Protein AF-A0A6N8FD36-F1 (afdb_monomer)

Structure (mmCIF, N/CA/C/O backbone):
data_AF-A0A6N8FD36-F1
#
_entry.id   AF-A0A6N8FD36-F1
#
loop_
_atom_site.group_PDB
_atom_site.id
_atom_site.type_symbol
_atom_site.label_atom_id
_atom_site.label_alt_id
_atom_site.label_comp_id
_atom_site.label_asym_id
_atom_site.label_entity_id
_atom_site.label_seq_id
_atom_site.pdbx_PDB_ins_code
_atom_site.Cartn_x
_atom_site.Cartn_y
_atom_site.Cartn_z
_atom_site.occupancy
_atom_site.B_iso_or_equiv
_atom_site.auth_seq_id
_atom_site.auth_comp_id
_atom_site.auth_asym_id
_atom_site.auth_atom_id
_atom_site.pdbx_PDB_model_num
ATOM 1 N N . MET A 1 1 ? -14.235 17.629 -15.528 1.00 48.44 1 MET A N 1
ATOM 2 C CA . MET A 1 1 ? -15.076 18.718 -14.969 1.00 48.44 1 MET A CA 1
ATOM 3 C C . MET A 1 1 ? -16.586 18.548 -15.186 1.00 48.44 1 MET A C 1
ATOM 5 O O . MET A 1 1 ? -17.338 19.112 -14.407 1.00 48.44 1 MET A O 1
ATOM 9 N N . GLN A 1 2 ? -17.074 17.807 -16.196 1.00 47.16 2 GLN A N 1
ATOM 10 C CA . GLN A 1 2 ? -18.530 17.617 -16.379 1.00 47.16 2 GLN A CA 1
ATOM 11 C C . GLN A 1 2 ? -19.151 16.528 -15.481 1.00 47.16 2 GLN A C 1
ATOM 13 O O . GLN A 1 2 ? -20.320 16.642 -15.130 1.00 47.16 2 GLN A O 1
ATOM 18 N N . HIS A 1 3 ? -18.390 15.499 -15.093 1.00 48.62 3 HIS A N 1
ATOM 19 C CA . HIS A 1 3 ? -18.874 14.442 -14.190 1.00 48.62 3 HIS A CA 1
ATOM 20 C C . HIS A 1 3 ? -19.155 14.960 -12.773 1.00 48.62 3 HIS A C 1
ATOM 22 O O . HIS A 1 3 ? -20.205 14.661 -12.222 1.00 48.62 3 HIS A O 1
ATOM 28 N N . ASP A 1 4 ? -18.282 15.823 -12.255 1.00 62.06 4 ASP A N 1
ATOM 29 C CA . ASP A 1 4 ? -18.389 16.408 -10.911 1.00 62.06 4 ASP A CA 1
ATOM 30 C C . ASP A 1 4 ? -19.600 17.354 -10.763 1.00 62.06 4 ASP A C 1
ATOM 32 O O . ASP A 1 4 ? -20.322 17.349 -9.772 1.00 62.06 4 ASP A O 1
ATOM 36 N N . LYS A 1 5 ? -19.933 18.106 -11.821 1.00 65.06 5 LYS A N 1
ATOM 37 C CA . LYS A 1 5 ? -21.146 18.943 -11.828 1.00 65.06 5 LYS A CA 1
ATOM 38 C C . LYS A 1 5 ? -22.436 18.117 -11.843 1.00 65.06 5 LYS A C 1
ATOM 40 O O . LYS A 1 5 ? -23.446 18.553 -11.299 1.00 65.06 5 LYS A O 1
ATOM 45 N N . LYS A 1 6 ? -22.419 16.938 -12.479 1.00 66.81 6 LYS A N 1
ATOM 46 C CA . LYS A 1 6 ? -23.581 16.036 -12.530 1.00 66.81 6 LYS A CA 1
ATOM 47 C C . LYS A 1 6 ? -23.803 15.335 -11.189 1.00 66.81 6 LYS A C 1
ATOM 49 O O . LYS A 1 6 ? -24.951 15.239 -10.769 1.00 66.81 6 LYS A O 1
ATOM 54 N N . SER A 1 7 ? -22.741 14.906 -10.505 1.00 68.25 7 SER A N 1
ATOM 55 C CA . SER A 1 7 ? -22.840 14.335 -9.153 1.00 68.25 7 SER A CA 1
ATOM 56 C C . SER A 1 7 ? -23.323 15.367 -8.134 1.00 68.25 7 SER A C 1
ATOM 58 O O . SER A 1 7 ? -24.248 15.077 -7.384 1.00 68.25 7 SER A O 1
ATOM 60 N N . GLN A 1 8 ? -22.808 16.600 -8.176 1.00 74.62 8 GLN A N 1
ATOM 61 C CA . GLN A 1 8 ? -23.266 17.680 -7.289 1.00 74.62 8 GLN A CA 1
ATOM 62 C C . GLN A 1 8 ? -24.746 18.041 -7.507 1.00 74.62 8 GLN A C 1
ATOM 64 O O . GLN A 1 8 ? -25.473 18.315 -6.553 1.00 74.62 8 GLN A O 1
ATOM 69 N N . ALA A 1 9 ? -25.231 17.999 -8.753 1.00 76.88 9 ALA A N 1
ATOM 70 C CA . ALA A 1 9 ? -26.648 18.214 -9.050 1.00 76.88 9 ALA A CA 1
ATOM 71 C C . ALA A 1 9 ? -27.542 17.075 -8.518 1.00 76.88 9 ALA A C 1
ATOM 73 O O . ALA A 1 9 ? -28.631 17.340 -8.012 1.00 76.88 9 ALA A O 1
ATOM 74 N N . LEU A 1 10 ? -27.083 15.821 -8.600 1.00 76.81 10 LEU A N 1
ATOM 75 C CA . LEU A 1 10 ? -27.789 14.657 -8.046 1.00 76.81 10 LEU A CA 1
ATOM 76 C C . LEU A 1 10 ? -27.826 14.691 -6.514 1.00 76.81 10 LEU A C 1
ATOM 78 O O . LEU A 1 10 ? -28.857 14.390 -5.918 1.00 76.81 10 LEU A O 1
ATOM 82 N N . GLU A 1 11 ? -26.741 15.128 -5.876 1.00 78.81 11 GLU A N 1
ATOM 83 C CA . GLU A 1 11 ? -26.680 15.325 -4.429 1.00 78.81 11 GLU A CA 1
ATOM 84 C C . GLU A 1 11 ? -27.644 16.419 -3.957 1.00 78.81 11 GLU A C 1
ATOM 86 O O . GLU A 1 11 ? -28.398 16.209 -3.008 1.00 78.81 11 GLU A O 1
ATOM 91 N N . ALA A 1 12 ? -27.700 17.554 -4.657 1.00 80.50 12 ALA A N 1
ATOM 92 C CA . ALA A 1 12 ? -28.644 18.623 -4.342 1.00 80.50 12 ALA A CA 1
ATOM 93 C C . ALA A 1 12 ? -30.110 18.160 -4.458 1.00 80.50 12 ALA A C 1
ATOM 95 O O . ALA A 1 12 ? -30.941 18.516 -3.618 1.00 80.50 12 ALA A O 1
ATOM 96 N N . LEU A 1 13 ? -30.424 17.333 -5.463 1.00 78.62 13 LEU A N 1
ATOM 97 C CA . LEU A 1 13 ? -31.748 16.723 -5.625 1.00 78.62 13 LEU A CA 1
ATOM 98 C C . LEU A 1 13 ? -32.058 15.714 -4.511 1.00 78.62 13 LEU A C 1
ATOM 100 O O . LEU A 1 13 ? -33.165 15.728 -3.972 1.00 78.62 13 LEU A O 1
ATOM 104 N N . PHE A 1 14 ? -31.086 14.889 -4.114 1.00 81.06 1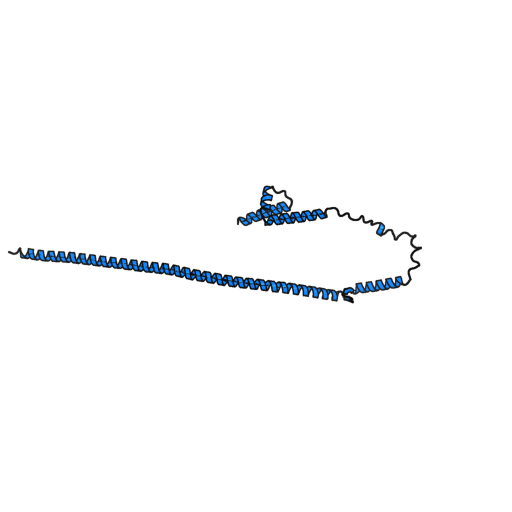4 PHE A N 1
ATOM 105 C CA . PHE A 1 14 ? -31.228 13.954 -2.995 1.00 81.06 14 PHE A CA 1
ATOM 106 C C . PHE A 1 14 ? -31.503 14.679 -1.673 1.00 81.06 14 PHE A C 1
ATOM 108 O O . PHE A 1 14 ? -32.429 14.311 -0.957 1.00 81.06 14 PHE A O 1
ATOM 115 N N . VAL A 1 15 ? -30.755 15.745 -1.378 1.00 81.94 15 VAL A N 1
ATOM 116 C CA . VAL A 1 15 ? -30.944 16.562 -0.169 1.00 81.94 15 VAL A CA 1
ATOM 117 C C . VAL A 1 15 ? -32.292 17.287 -0.190 1.00 81.94 15 VAL A C 1
ATOM 119 O O . VAL A 1 15 ? -32.945 17.435 0.844 1.00 81.94 15 VAL A O 1
ATOM 122 N N . ALA A 1 16 ? -32.750 17.746 -1.357 1.00 80.19 16 ALA A N 1
ATOM 123 C CA . ALA A 1 16 ? -34.080 18.335 -1.486 1.00 80.19 16 ALA A CA 1
ATOM 124 C C . ALA A 1 16 ? -35.188 17.305 -1.198 1.00 80.19 16 ALA A C 1
ATOM 126 O O . ALA A 1 16 ? -36.133 17.624 -0.473 1.00 80.19 16 ALA A O 1
ATOM 127 N N . TRP A 1 17 ? -35.041 16.075 -1.702 1.00 82.94 17 TRP A N 1
ATOM 128 C CA . TRP A 1 17 ? -35.968 14.970 -1.448 1.00 82.94 17 TRP A CA 1
ATOM 129 C C . TRP A 1 17 ? -35.966 14.527 0.021 1.00 82.94 17 TRP A C 1
ATOM 131 O O . TRP A 1 17 ? -37.032 14.429 0.625 1.00 82.94 17 TRP A O 1
ATOM 141 N N . SER A 1 18 ? -34.790 14.331 0.629 1.00 80.62 18 SER A N 1
ATOM 142 C CA . SER A 1 18 ? -34.675 13.879 2.024 1.00 80.62 18 SER A CA 1
ATOM 143 C C . SER A 1 18 ? -35.262 14.882 3.021 1.00 80.62 18 SER A C 1
ATOM 145 O O . SER A 1 18 ? -35.740 14.494 4.080 1.00 80.62 18 SER A O 1
ATOM 147 N N . ASN A 1 19 ? -35.260 16.172 2.673 1.00 80.94 19 ASN A N 1
ATOM 148 C CA . ASN A 1 19 ? -35.865 17.243 3.467 1.00 80.94 19 ASN A CA 1
ATOM 149 C C . ASN A 1 19 ? -37.377 17.423 3.215 1.00 80.94 19 ASN A C 1
ATOM 151 O O . ASN A 1 19 ? -37.966 18.387 3.700 1.00 80.94 19 ASN A O 1
ATOM 155 N N . GLY A 1 20 ? -38.013 16.530 2.449 1.00 69.44 20 GLY A N 1
ATOM 156 C CA . GLY A 1 20 ? -39.464 16.516 2.257 1.00 69.44 20 GLY A CA 1
ATOM 157 C C . GLY A 1 20 ? -40.000 17.483 1.196 1.00 69.44 20 GLY A C 1
ATOM 158 O O . GLY A 1 20 ? -41.200 17.753 1.183 1.00 69.44 20 GLY A O 1
ATOM 159 N N . LYS A 1 21 ? -39.161 18.010 0.288 1.00 73.19 21 LYS A N 1
ATOM 160 C CA . LYS A 1 21 ? -39.659 18.761 -0.881 1.00 73.19 21 LYS A CA 1
ATOM 161 C C . LYS A 1 21 ? -40.166 17.784 -1.946 1.00 73.19 21 LYS A C 1
ATOM 163 O O . LYS A 1 21 ? -39.493 16.807 -2.269 1.00 73.19 21 LYS A O 1
ATOM 168 N N . THR A 1 22 ? -41.336 18.055 -2.526 1.00 60.41 22 THR A N 1
ATOM 169 C CA . THR A 1 22 ? -41.904 17.227 -3.600 1.00 60.41 22 THR A CA 1
ATOM 170 C C . THR A 1 22 ? -41.111 17.431 -4.890 1.00 60.41 22 THR A C 1
ATOM 172 O O . THR A 1 22 ? -41.261 18.458 -5.554 1.00 60.41 22 THR A O 1
ATOM 175 N N . LEU A 1 23 ? -40.244 16.475 -5.225 1.00 66.38 23 LEU A N 1
ATOM 176 C CA . LEU A 1 23 ? -39.527 16.445 -6.502 1.00 66.38 23 LEU A CA 1
ATOM 177 C C . LEU A 1 23 ? -40.478 16.136 -7.666 1.00 66.38 23 LEU A C 1
ATOM 179 O O . LEU A 1 23 ? -41.457 15.404 -7.506 1.00 66.38 23 LEU A O 1
ATOM 183 N N . SER A 1 24 ? -40.159 16.662 -8.851 1.00 69.94 24 SER A N 1
ATOM 184 C CA . SER A 1 24 ? -40.865 16.312 -10.085 1.00 69.94 24 SER A CA 1
ATOM 185 C C . SER A 1 24 ? -40.633 14.829 -10.434 1.00 69.94 24 SER A C 1
ATOM 187 O O . SER A 1 24 ? -39.516 14.336 -10.240 1.00 69.94 24 SER A O 1
ATOM 189 N N . PRO A 1 25 ? -41.621 14.099 -10.996 1.00 66.06 25 PRO A N 1
ATOM 190 C CA . PRO A 1 25 ? -41.481 12.675 -11.337 1.00 66.06 25 PRO A CA 1
ATOM 191 C C . PRO A 1 25 ? -40.240 12.346 -12.188 1.00 66.06 25 PRO A C 1
ATOM 193 O O . PRO A 1 25 ? -39.616 11.303 -12.012 1.00 66.06 25 PRO A O 1
ATOM 196 N N . LEU A 1 26 ? -39.835 13.275 -13.059 1.00 64.06 26 LEU A N 1
ATOM 197 C CA . LEU A 1 26 ? -38.684 13.136 -13.960 1.00 64.06 26 LEU A CA 1
ATOM 198 C C . LEU A 1 26 ? -37.336 13.281 -13.219 1.00 64.06 26 LEU A C 1
ATOM 200 O O . LEU A 1 26 ? -36.326 12.694 -13.600 1.00 64.06 26 LEU A O 1
ATOM 204 N N . GLU A 1 27 ? -37.303 14.051 -12.132 1.00 67.94 27 GLU A N 1
ATOM 205 C CA . GLU A 1 27 ? -36.107 14.246 -11.301 1.00 67.94 27 GLU A CA 1
ATOM 206 C C . GLU A 1 27 ? -35.875 13.049 -10.378 1.00 67.94 27 GLU A C 1
ATOM 208 O O . GLU A 1 27 ? -34.732 12.649 -10.150 1.00 67.94 27 GLU A O 1
ATOM 213 N N . PHE A 1 28 ? -36.962 12.428 -9.919 1.00 65.62 28 PHE A N 1
ATOM 214 C CA . PHE A 1 28 ? -36.916 11.196 -9.140 1.00 65.62 28 PHE A CA 1
ATOM 215 C C . PHE A 1 28 ? -36.421 10.007 -9.976 1.00 65.62 28 PHE A C 1
ATOM 217 O O . PHE A 1 28 ? -35.595 9.226 -9.508 1.00 65.62 28 PHE A O 1
ATOM 224 N N . GLU A 1 29 ? -36.844 9.901 -11.239 1.00 70.62 29 GLU A N 1
ATOM 225 C CA . GLU A 1 29 ? -36.356 8.864 -12.158 1.00 70.62 29 GLU A CA 1
ATOM 226 C C . GLU A 1 29 ? -34.850 9.005 -12.436 1.00 70.62 29 GLU A C 1
ATOM 228 O O . GLU A 1 29 ? -34.115 8.014 -12.436 1.00 70.62 29 GLU A O 1
ATOM 233 N N . ARG A 1 30 ? -34.352 10.243 -12.577 1.00 70.06 30 ARG A N 1
ATOM 234 C CA . ARG A 1 30 ? -32.910 10.522 -12.713 1.00 70.06 30 ARG A CA 1
ATOM 235 C C . ARG A 1 30 ? -32.115 10.139 -11.469 1.00 70.06 30 ARG A C 1
ATOM 237 O O . ARG A 1 30 ? -31.014 9.613 -11.602 1.00 70.06 30 ARG A O 1
ATOM 244 N N . LEU A 1 31 ? -32.668 10.376 -10.281 1.00 74.00 31 LEU A N 1
ATOM 245 C CA . LEU A 1 31 ? -32.039 10.002 -9.018 1.00 74.00 31 LEU A CA 1
ATOM 246 C C . LEU A 1 31 ? -32.007 8.472 -8.840 1.00 74.00 31 LEU A C 1
ATOM 248 O O . LEU A 1 31 ? -30.959 7.908 -8.526 1.00 74.00 31 LEU A O 1
ATOM 252 N N . ASN A 1 32 ? -33.115 7.791 -9.150 1.00 71.62 32 ASN A N 1
ATOM 253 C CA . ASN A 1 32 ? -33.254 6.332 -9.064 1.00 71.62 32 ASN A CA 1
ATOM 254 C C . ASN A 1 32 ? -32.455 5.566 -10.142 1.00 71.62 32 ASN A C 1
ATOM 256 O O . ASN A 1 32 ? -32.157 4.385 -9.979 1.00 71.62 32 ASN A O 1
ATOM 260 N N . SER A 1 33 ? -32.079 6.232 -11.239 1.00 72.75 33 SER A N 1
ATOM 261 C CA . SER A 1 33 ? -31.222 5.655 -12.289 1.00 72.75 33 SER A CA 1
ATOM 262 C C . SER A 1 33 ? -29.761 5.486 -11.851 1.00 72.75 33 SER A C 1
ATOM 264 O O . SER A 1 33 ? -29.006 4.757 -12.491 1.00 72.75 33 SER A O 1
ATOM 266 N N . SER A 1 34 ? -29.339 6.158 -10.775 1.00 74.38 34 SER A N 1
ATOM 267 C CA . SER A 1 34 ? -27.981 6.051 -10.238 1.00 74.38 34 SER A CA 1
ATOM 268 C C . SER A 1 34 ? -27.910 5.015 -9.111 1.00 74.38 34 SER A C 1
ATOM 270 O O . SER A 1 34 ? -28.688 5.070 -8.158 1.00 74.38 34 SER A O 1
ATOM 272 N N . ALA A 1 35 ? -26.974 4.064 -9.216 1.00 75.94 35 ALA A N 1
ATOM 273 C CA . ALA A 1 35 ? -26.861 2.941 -8.278 1.00 75.94 35 ALA A CA 1
ATOM 274 C C . ALA A 1 35 ? -26.646 3.403 -6.823 1.00 75.94 35 ALA A C 1
ATOM 276 O O . ALA A 1 35 ? -27.298 2.897 -5.915 1.00 75.94 35 ALA A O 1
ATOM 277 N N . GLU A 1 36 ? -25.802 4.418 -6.616 1.00 77.38 36 GLU A N 1
ATOM 278 C CA . GLU A 1 36 ? -25.446 4.917 -5.281 1.00 77.38 36 GLU A CA 1
ATOM 279 C C . GLU A 1 36 ? -26.601 5.625 -4.554 1.00 77.38 36 GLU A C 1
ATOM 281 O O . GLU A 1 36 ? -26.719 5.529 -3.335 1.00 77.38 36 GLU A O 1
ATOM 286 N N . TYR A 1 37 ? -27.459 6.362 -5.267 1.00 77.25 37 TYR A N 1
ATOM 287 C CA . TYR A 1 37 ? -28.558 7.097 -4.629 1.00 77.25 37 TYR A CA 1
ATOM 288 C C . TYR A 1 37 ? -29.809 6.240 -4.450 1.00 77.25 37 TYR A C 1
ATOM 290 O O . TYR A 1 37 ? -30.581 6.488 -3.524 1.00 77.25 37 TYR A O 1
ATOM 298 N N . LYS A 1 38 ? -29.978 5.195 -5.266 1.00 79.44 38 LYS A N 1
ATOM 299 C CA . LYS A 1 38 ? -31.017 4.182 -5.066 1.00 79.44 38 LYS A CA 1
ATOM 300 C C . LYS A 1 38 ? -30.865 3.480 -3.713 1.00 79.44 38 LYS A C 1
ATOM 302 O O . LYS A 1 38 ? -31.836 3.393 -2.968 1.00 79.44 38 LYS A O 1
ATOM 307 N N . GLU A 1 39 ? -29.647 3.060 -3.371 1.00 81.81 39 GLU A N 1
ATOM 308 C CA . GLU A 1 39 ? -29.348 2.423 -2.080 1.00 81.81 39 GLU A CA 1
ATOM 309 C C . GLU A 1 39 ? -29.644 3.364 -0.900 1.00 81.81 39 GLU A C 1
ATOM 311 O O . GLU A 1 39 ? -30.281 2.980 0.080 1.00 81.81 39 GLU A O 1
ATOM 316 N N . LYS A 1 40 ? -29.268 4.644 -1.023 1.00 81.75 40 LYS A N 1
ATOM 317 C CA . LYS A 1 40 ? -29.536 5.659 0.010 1.00 81.75 40 LYS A CA 1
ATOM 318 C C . LYS A 1 40 ? -31.034 5.899 0.225 1.00 81.75 40 LYS A C 1
ATOM 320 O O . LYS A 1 40 ? -31.471 6.051 1.365 1.00 81.75 40 LYS A O 1
ATOM 325 N N . ILE A 1 41 ? -31.823 5.931 -0.850 1.00 83.56 41 ILE A N 1
ATOM 326 C CA . ILE A 1 41 ? -33.287 6.067 -0.781 1.00 83.56 41 ILE A CA 1
ATOM 327 C C . ILE A 1 41 ? -33.910 4.843 -0.102 1.00 83.56 41 ILE A C 1
ATOM 329 O O . ILE A 1 41 ? -34.779 4.995 0.757 1.00 83.56 41 ILE A O 1
ATOM 333 N N . GLU A 1 42 ? -33.460 3.638 -0.454 1.00 84.00 42 GLU A N 1
ATOM 334 C CA . GLU A 1 42 ? -33.940 2.388 0.140 1.00 84.00 42 GLU A CA 1
ATOM 335 C C . GLU A 1 42 ? -33.675 2.339 1.650 1.00 84.00 42 GLU A C 1
ATOM 337 O O . GLU A 1 42 ? -34.584 2.036 2.424 1.00 84.00 42 GLU A O 1
ATOM 342 N N . LEU A 1 43 ? -32.480 2.749 2.083 1.00 84.69 43 LEU A N 1
ATOM 343 C CA . LEU A 1 43 ? -32.115 2.826 3.497 1.00 84.69 43 LEU A CA 1
ATOM 344 C C . LEU A 1 43 ? -33.003 3.811 4.272 1.00 84.69 43 LEU A C 1
ATOM 346 O O . LEU A 1 43 ? -33.501 3.482 5.350 1.00 84.69 43 LEU A O 1
ATOM 350 N N . ILE A 1 44 ? -33.242 5.008 3.727 1.00 83.88 44 ILE A N 1
ATOM 351 C CA . ILE A 1 44 ? -34.107 6.018 4.363 1.00 83.88 44 ILE A CA 1
ATOM 352 C C . ILE A 1 44 ? -35.560 5.523 4.445 1.00 83.88 44 ILE A C 1
ATOM 354 O O . ILE A 1 44 ? -36.231 5.708 5.465 1.00 83.88 44 ILE A O 1
ATOM 358 N N . ASN A 1 45 ? -36.049 4.844 3.407 1.00 83.94 45 ASN A N 1
ATOM 359 C CA . ASN A 1 45 ? -37.381 4.242 3.417 1.00 83.94 45 ASN A CA 1
ATOM 360 C C . ASN A 1 45 ? -37.491 3.119 4.460 1.00 83.94 45 ASN A C 1
ATOM 362 O O . ASN A 1 45 ? -38.466 3.085 5.209 1.00 83.94 45 ASN A O 1
ATOM 366 N N . ALA A 1 46 ? -36.484 2.251 4.579 1.00 83.88 46 ALA A N 1
ATOM 367 C CA . ALA A 1 46 ? -36.448 1.204 5.600 1.00 83.88 46 ALA A CA 1
ATOM 368 C C . ALA A 1 46 ? -36.428 1.787 7.026 1.00 83.88 46 ALA A C 1
ATOM 370 O O . ALA A 1 46 ? -37.158 1.324 7.905 1.00 83.88 46 ALA A O 1
ATOM 371 N N . LEU A 1 47 ? -35.648 2.849 7.251 1.00 84.31 47 LEU A N 1
ATOM 372 C CA . LEU A 1 47 ? -35.571 3.522 8.547 1.00 84.31 47 LEU A CA 1
ATOM 373 C C . LEU A 1 47 ? -36.884 4.229 8.913 1.00 84.31 47 LEU A C 1
ATOM 375 O O . LEU A 1 47 ? -37.337 4.140 10.052 1.00 84.31 47 LEU A O 1
ATOM 379 N N . SER A 1 48 ? -37.526 4.901 7.955 1.00 80.56 48 SER A N 1
ATOM 380 C CA . SER A 1 48 ? -38.818 5.558 8.192 1.00 80.56 48 SER A CA 1
ATOM 381 C C . SER A 1 48 ? -39.960 4.559 8.414 1.00 80.56 48 SER A C 1
ATOM 383 O O . SER A 1 48 ? -40.843 4.822 9.231 1.00 80.56 48 SER A O 1
ATOM 385 N N . ALA A 1 49 ? -39.928 3.393 7.759 1.00 79.00 49 ALA A N 1
ATOM 386 C CA . ALA A 1 49 ? -40.858 2.298 8.032 1.00 79.00 49 ALA A CA 1
ATOM 387 C C . ALA A 1 49 ? -40.684 1.740 9.457 1.00 79.00 49 ALA A C 1
ATOM 389 O O . ALA A 1 49 ? -41.674 1.536 10.153 1.00 79.00 49 ALA A O 1
ATOM 390 N N . SER A 1 50 ? -39.436 1.578 9.913 1.00 77.62 50 SER A N 1
ATOM 391 C CA . SER A 1 50 ? -39.103 1.200 11.294 1.00 77.62 50 SER A CA 1
ATOM 392 C C . SER A 1 50 ? -39.596 2.237 12.312 1.00 77.62 50 SER A C 1
ATOM 394 O O . SER A 1 50 ? -40.264 1.879 13.276 1.00 77.62 50 SER A O 1
ATOM 396 N N . GLY A 1 51 ? -39.362 3.531 12.065 1.00 73.00 51 GLY A N 1
ATOM 397 C CA . GLY A 1 51 ? -39.805 4.614 12.950 1.00 73.00 51 GLY A CA 1
ATOM 398 C C . GLY A 1 51 ? -41.323 4.674 13.147 1.00 73.00 51 GLY A C 1
ATOM 399 O O . GLY A 1 51 ? -41.784 4.919 14.257 1.00 73.00 51 GLY A O 1
ATOM 400 N N . ARG A 1 52 ? -42.109 4.383 12.100 1.00 68.00 52 ARG A N 1
ATOM 401 C CA . ARG A 1 52 ? -43.580 4.325 12.194 1.00 68.00 52 ARG A CA 1
ATOM 402 C C . ARG A 1 52 ? -44.087 3.155 13.037 1.00 68.00 52 ARG A C 1
ATOM 404 O O . ARG A 1 52 ? -45.141 3.287 13.643 1.00 68.00 52 ARG A O 1
ATOM 411 N N . ALA A 1 53 ? -43.344 2.050 13.117 1.00 65.38 53 ALA A N 1
ATOM 412 C CA . ALA A 1 53 ? -43.710 0.913 13.966 1.00 65.38 53 ALA A CA 1
ATOM 413 C C . ALA A 1 53 ? -43.583 1.222 15.472 1.00 65.38 53 ALA A C 1
ATOM 415 O O . ALA A 1 53 ? -44.190 0.538 16.287 1.00 65.38 53 ALA A O 1
ATOM 416 N N . PHE A 1 54 ? -42.823 2.257 15.851 1.00 61.66 54 PHE A N 1
ATOM 417 C CA . PHE A 1 54 ? -42.712 2.720 17.241 1.00 61.66 54 PHE A CA 1
ATOM 418 C C . PHE A 1 54 ? -43.744 3.791 17.622 1.00 61.66 54 PHE A C 1
ATOM 420 O O . PHE A 1 54 ? -43.908 4.069 18.808 1.00 61.66 54 PHE A O 1
ATOM 427 N N . ASP A 1 55 ? -44.418 4.392 16.637 1.00 59.72 55 ASP A N 1
ATOM 428 C CA . ASP A 1 55 ? -45.482 5.387 16.845 1.00 59.72 55 ASP A CA 1
ATOM 429 C C . ASP A 1 55 ? -46.860 4.722 17.041 1.00 59.72 55 ASP A C 1
ATOM 431 O O . ASP A 1 55 ? -47.846 5.375 17.382 1.00 59.72 55 ASP A O 1
ATOM 435 N N . GLU A 1 56 ? -46.938 3.399 16.859 1.00 61.84 56 GLU A N 1
ATOM 436 C CA . GLU A 1 56 ? -48.098 2.613 17.262 1.00 61.84 56 GLU A CA 1
ATOM 437 C C . GLU A 1 56 ? -48.129 2.568 18.796 1.00 61.84 56 GLU A C 1
ATOM 439 O O . GLU A 1 56 ? -47.251 2.006 19.451 1.00 61.84 56 GLU A O 1
ATOM 444 N N . SER A 1 57 ? -49.108 3.274 19.362 1.00 58.69 57 SER A N 1
ATOM 445 C CA . SER A 1 57 ? -49.247 3.592 20.782 1.00 58.69 57 SER A CA 1
ATOM 446 C C . SER A 1 57 ? -48.996 2.388 21.692 1.00 58.69 57 SER A C 1
ATOM 448 O O . SER A 1 57 ? -49.878 1.552 21.894 1.00 58.69 57 SER A O 1
ATOM 450 N N . ILE A 1 58 ? -47.809 2.331 22.297 1.00 61.41 58 ILE A N 1
ATOM 451 C CA . ILE A 1 58 ? -47.545 1.443 23.428 1.00 61.41 58 ILE A CA 1
ATOM 452 C C . ILE A 1 58 ? -48.454 1.917 24.563 1.00 61.41 58 ILE A C 1
ATOM 454 O O . ILE A 1 58 ? -48.271 3.012 25.100 1.00 61.41 58 ILE A O 1
ATOM 458 N N . GLU A 1 59 ? -49.466 1.116 24.894 1.00 66.31 59 GLU A N 1
ATOM 459 C CA . GLU A 1 59 ? -50.409 1.404 25.969 1.00 66.31 59 GLU A CA 1
ATOM 460 C C . GLU A 1 59 ? -49.642 1.428 27.298 1.00 66.31 59 GLU A C 1
ATOM 462 O O . GLU A 1 59 ? -49.260 0.401 27.863 1.00 66.31 59 GLU A O 1
ATOM 467 N N . VAL A 1 60 ? -49.321 2.637 27.761 1.00 71.44 60 VAL A N 1
ATOM 468 C CA . VAL A 1 60 ? -48.647 2.843 29.040 1.00 71.44 60 VAL A CA 1
ATOM 469 C C . VAL A 1 60 ? -49.603 2.443 30.167 1.00 71.44 60 VAL A C 1
ATOM 471 O O . VAL A 1 60 ? -50.730 2.943 30.205 1.00 71.44 60 VAL A O 1
ATOM 474 N N . PRO A 1 61 ? -49.181 1.580 31.110 1.00 71.62 61 PRO A N 1
ATOM 475 C CA . PRO A 1 61 ? -50.028 1.179 32.223 1.00 71.62 61 PRO A CA 1
ATOM 476 C C . PRO A 1 61 ? -50.511 2.401 33.009 1.00 71.62 61 PRO A C 1
ATOM 478 O O . PRO A 1 61 ? -49.720 3.291 33.337 1.00 71.62 61 PRO A O 1
ATOM 481 N N . SER A 1 62 ? -51.800 2.439 33.347 1.00 72.56 62 SER A N 1
ATOM 482 C CA . SER A 1 62 ? -52.377 3.493 34.180 1.00 72.56 62 SER A CA 1
ATOM 483 C C . SER A 1 62 ? -51.835 3.380 35.606 1.00 72.56 62 SER A C 1
ATOM 485 O O . SER A 1 62 ? -52.378 2.665 36.449 1.00 72.56 62 SER A O 1
ATOM 487 N N . TRP A 1 63 ? -50.720 4.049 35.877 1.00 67.25 63 TRP A N 1
ATOM 488 C CA . TRP A 1 63 ? -50.110 4.033 37.197 1.00 67.25 63 TRP A CA 1
ATOM 489 C C . TRP A 1 63 ? -50.922 4.900 38.169 1.00 67.25 63 TRP A C 1
ATOM 491 O O . TRP A 1 63 ? -50.927 6.131 38.064 1.00 67.25 63 TRP A O 1
ATOM 501 N N . ASP A 1 64 ? -51.609 4.259 39.118 1.00 74.19 64 ASP A N 1
ATOM 502 C CA . ASP A 1 64 ? -52.273 4.950 40.222 1.00 74.19 64 ASP A CA 1
ATOM 503 C C . ASP A 1 64 ? -51.233 5.398 41.260 1.00 74.19 64 ASP A C 1
ATOM 505 O O . ASP A 1 64 ? -50.590 4.597 41.938 1.00 74.19 64 ASP A O 1
ATOM 509 N N . ARG A 1 65 ? -51.043 6.714 41.370 1.00 69.44 65 ARG A N 1
ATOM 510 C CA . ARG A 1 65 ? -50.101 7.323 42.320 1.00 69.44 65 ARG A CA 1
ATOM 511 C C . ARG A 1 65 ? -50.679 7.415 43.736 1.00 69.44 65 ARG A C 1
ATOM 513 O O . ARG A 1 65 ? -49.912 7.584 44.684 1.00 69.44 65 ARG A O 1
ATOM 520 N N . ALA A 1 66 ? -52.002 7.308 43.895 1.00 66.50 66 ALA A N 1
ATOM 521 C CA . ALA A 1 66 ? -52.683 7.461 45.179 1.00 66.50 66 ALA A CA 1
ATOM 522 C C . ALA A 1 66 ? -52.569 6.209 46.066 1.00 66.50 66 ALA A C 1
ATOM 524 O O . ALA A 1 66 ? -52.563 6.322 47.296 1.00 66.50 66 ALA A O 1
ATOM 525 N N . SER A 1 67 ? -52.396 5.026 45.470 1.00 63.47 67 SER A N 1
ATOM 526 C CA . SER A 1 67 ? -52.183 3.768 46.197 1.00 63.47 67 SER A CA 1
ATOM 527 C C . SER A 1 67 ? -50.792 3.648 46.833 1.00 63.47 67 SER A C 1
ATOM 529 O O . SER A 1 67 ? -50.580 2.797 47.692 1.00 63.47 67 SER A O 1
ATOM 531 N N . THR A 1 68 ? -49.836 4.500 46.451 1.00 60.41 68 THR A N 1
ATOM 532 C CA . THR A 1 68 ? -48.443 4.411 46.924 1.00 60.41 68 THR A CA 1
ATOM 533 C C . THR A 1 68 ? -48.246 5.001 48.329 1.00 60.41 68 THR A C 1
ATOM 535 O O . THR A 1 68 ? -47.309 4.614 49.021 1.00 60.41 68 THR A O 1
ATOM 538 N N . PHE A 1 69 ? -49.125 5.908 48.786 1.00 58.88 69 PHE A N 1
ATOM 539 C CA . PHE A 1 69 ? -48.917 6.670 50.035 1.00 58.88 69 PHE A CA 1
ATOM 540 C C . PHE A 1 69 ? -50.083 6.652 51.039 1.00 58.88 69 PHE A C 1
ATOM 542 O O . PHE A 1 69 ? -49.928 7.131 52.161 1.00 58.88 69 PHE A O 1
ATOM 549 N N . SER A 1 70 ? -51.243 6.091 50.696 1.00 57.19 70 SER A N 1
ATOM 550 C CA . SER A 1 70 ? -52.449 6.143 51.544 1.00 57.19 70 SER A CA 1
ATOM 551 C C . SER A 1 70 ? -52.502 5.090 52.667 1.00 57.19 70 SER A C 1
ATOM 553 O O . SER A 1 70 ? -53.339 5.193 53.558 1.00 57.19 70 SER A O 1
ATOM 555 N N . GLY A 1 71 ? -51.580 4.121 52.698 1.00 52.00 71 GLY A N 1
ATOM 556 C CA . GLY A 1 71 ? -51.581 3.027 53.683 1.00 52.00 71 GLY A CA 1
ATOM 557 C C . GLY A 1 71 ? -50.972 3.329 55.062 1.00 52.00 71 GLY A C 1
ATOM 558 O O . GLY A 1 71 ? -50.991 2.449 55.919 1.00 52.00 71 GLY A O 1
ATOM 559 N N . HIS A 1 72 ? -50.409 4.522 55.302 1.00 50.19 72 HIS A N 1
ATOM 560 C CA . HIS A 1 72 ? -49.635 4.794 56.530 1.00 50.19 72 HIS A CA 1
ATOM 561 C C . HIS A 1 72 ? -50.301 5.749 57.541 1.00 50.19 72 HIS A C 1
ATOM 563 O O . HIS A 1 72 ? -49.817 5.867 58.663 1.00 50.19 72 HIS A O 1
ATOM 569 N N . ASN A 1 73 ? -51.424 6.394 57.196 1.00 51.84 73 ASN A N 1
ATOM 570 C CA . ASN A 1 73 ? -52.003 7.478 58.010 1.00 51.84 73 ASN A CA 1
ATOM 571 C C . ASN A 1 73 ? -53.392 7.183 58.607 1.00 51.84 73 ASN A C 1
ATOM 573 O O . ASN A 1 73 ? -54.041 8.096 59.108 1.00 51.84 73 ASN A O 1
ATOM 577 N N . SER A 1 74 ? -53.870 5.936 58.586 1.00 50.59 74 SER A N 1
ATOM 578 C CA . SER A 1 74 ? -55.088 5.566 59.318 1.00 50.59 74 SER A CA 1
ATOM 579 C C . SER A 1 74 ? -54.730 5.133 60.742 1.00 50.59 74 SER A C 1
ATOM 581 O O . SER A 1 74 ? -54.120 4.083 60.948 1.00 50.59 74 SER A O 1
ATOM 583 N N . GLU A 1 75 ? -55.133 5.942 61.718 1.00 52.56 75 GLU A N 1
ATOM 584 C CA . GLU A 1 75 ? -54.877 5.802 63.160 1.00 52.56 75 GLU A CA 1
ATOM 585 C C . GLU A 1 75 ? -55.386 4.481 63.786 1.00 52.56 75 GLU A C 1
ATOM 587 O O . GLU A 1 75 ? -55.015 4.144 64.909 1.00 52.56 75 GLU A O 1
ATOM 592 N N . ASP A 1 76 ? -56.152 3.682 63.036 1.00 50.56 76 ASP A N 1
ATOM 593 C CA . ASP A 1 76 ? -56.734 2.405 63.472 1.00 50.56 76 ASP A CA 1
ATOM 594 C C . ASP A 1 76 ? -55.823 1.171 63.296 1.00 50.56 76 ASP A C 1
ATOM 596 O O . ASP A 1 76 ? -56.079 0.114 63.871 1.00 50.56 76 ASP A O 1
ATOM 600 N N . SER A 1 77 ? -54.709 1.265 62.559 1.00 50.12 77 SER A N 1
ATOM 601 C CA . SER A 1 77 ? -53.824 0.105 62.322 1.00 50.12 77 SER A CA 1
ATOM 602 C C . SER A 1 77 ? -52.812 -0.158 63.450 1.00 50.12 77 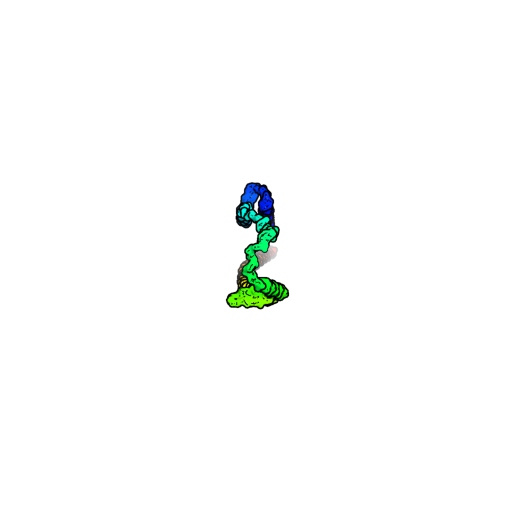SER A C 1
ATOM 604 O O . SER A 1 77 ? -52.093 -1.162 63.435 1.00 50.12 77 SER A O 1
ATOM 606 N N . ARG A 1 78 ? -52.768 0.698 64.483 1.00 50.31 78 ARG A N 1
ATOM 607 C CA . ARG A 1 78 ? -51.758 0.646 65.558 1.00 50.31 78 ARG A CA 1
ATOM 608 C C . ARG A 1 78 ? -52.036 -0.407 66.650 1.00 50.31 78 ARG A C 1
ATOM 610 O O . ARG A 1 78 ? -51.277 -0.491 67.611 1.00 50.31 78 ARG A O 1
ATOM 617 N N . LYS A 1 79 ? -53.097 -1.218 66.531 1.00 51.28 79 LYS A N 1
ATOM 618 C CA . LYS A 1 79 ? -53.567 -2.120 67.608 1.00 51.28 79 LYS A CA 1
ATOM 619 C C . LYS A 1 79 ? -53.682 -3.612 67.267 1.00 51.28 79 LYS A C 1
ATOM 621 O O . LYS A 1 79 ? -54.328 -4.332 68.021 1.00 51.28 79 LYS A O 1
ATOM 626 N N . GLY A 1 80 ? -53.057 -4.111 66.195 1.00 48.94 80 GLY A N 1
ATOM 627 C CA . GLY A 1 80 ? -53.278 -5.519 65.812 1.00 48.94 80 GLY A CA 1
ATOM 628 C C . GLY A 1 80 ? -52.107 -6.350 65.296 1.00 48.94 80 GLY A C 1
ATOM 629 O O . GLY A 1 80 ? -52.155 -7.564 65.441 1.00 48.94 80 GLY A O 1
ATOM 630 N N . VAL A 1 81 ? -51.060 -5.770 64.700 1.00 49.62 81 VAL A N 1
ATOM 631 C CA . VAL A 1 81 ? -50.215 -6.572 63.778 1.00 49.62 81 VAL A CA 1
ATOM 632 C C . VAL A 1 81 ? -48.751 -6.730 64.223 1.00 49.62 81 VAL A C 1
ATOM 634 O O . VAL A 1 81 ? -47.996 -7.487 63.621 1.00 49.62 81 VAL A O 1
ATOM 637 N N . PHE A 1 82 ? -48.327 -6.082 65.313 1.00 49.25 82 PHE A N 1
ATOM 638 C CA . PHE A 1 82 ? -46.900 -5.974 65.673 1.00 49.25 82 PHE A CA 1
ATOM 639 C C . PHE A 1 82 ? -46.514 -6.495 67.069 1.00 49.25 82 PHE A C 1
ATOM 641 O O . PHE A 1 82 ? -45.439 -6.178 67.561 1.00 49.25 82 PHE A O 1
ATOM 648 N N . SER A 1 83 ? -47.335 -7.335 67.712 1.00 55.09 83 SER A N 1
ATOM 649 C CA . SER A 1 83 ? -46.992 -7.915 69.032 1.00 55.09 83 SER A CA 1
ATOM 650 C C . SER A 1 83 ? -46.151 -9.206 68.969 1.00 55.09 83 SER A C 1
ATOM 652 O O . SER A 1 83 ? -45.844 -9.785 70.007 1.00 55.09 83 SER A O 1
ATOM 654 N N . TRP A 1 84 ? -45.794 -9.680 67.773 1.00 53.88 84 TRP A N 1
ATOM 655 C CA . TRP A 1 84 ? -45.134 -10.976 67.543 1.00 53.88 84 TRP A CA 1
ATOM 656 C C . TRP A 1 84 ? -43.710 -10.874 66.977 1.00 53.88 84 TRP A C 1
ATOM 658 O O . TRP A 1 84 ? -43.031 -11.889 66.836 1.00 53.88 84 TRP A O 1
ATOM 668 N N . TRP A 1 85 ? -43.234 -9.668 66.650 1.00 54.00 85 TRP A N 1
ATOM 669 C CA . TRP A 1 85 ? -41.907 -9.490 66.060 1.00 54.00 85 TRP A CA 1
ATOM 670 C C . TRP A 1 85 ? -40.857 -9.385 67.177 1.00 54.00 85 TRP A C 1
ATOM 672 O O . TRP A 1 85 ? -41.056 -8.602 68.108 1.00 54.00 85 TRP A O 1
ATOM 682 N N . PRO A 1 86 ? -39.762 -10.172 67.165 1.00 60.62 86 PRO A N 1
ATOM 683 C CA . PRO A 1 86 ? -38.895 -10.252 68.317 1.00 60.62 86 PRO A CA 1
ATOM 684 C C . PRO A 1 86 ? -38.081 -8.966 68.422 1.00 60.62 86 PRO A C 1
ATOM 686 O O . PRO A 1 86 ? -37.561 -8.432 67.440 1.00 60.62 86 PRO A O 1
ATOM 689 N N . GLN A 1 87 ? -37.909 -8.522 69.660 1.00 61.03 87 GLN A N 1
ATOM 690 C CA . GLN A 1 87 ? -37.176 -7.331 70.090 1.00 61.03 87 GLN A CA 1
ATOM 691 C C . GLN A 1 87 ? -35.695 -7.282 69.638 1.00 61.03 87 GLN A C 1
ATOM 693 O O . GLN A 1 87 ? -35.010 -6.295 69.882 1.00 61.03 87 GLN A O 1
ATOM 698 N N . GLY A 1 88 ? -35.199 -8.320 68.951 1.00 61.75 88 GLY A N 1
ATOM 699 C CA . GLY A 1 88 ? -33.886 -8.372 68.303 1.00 61.75 88 GLY A CA 1
ATOM 700 C C . GLY A 1 88 ? -33.843 -7.814 66.874 1.00 61.75 88 GLY A C 1
ATOM 701 O O . GLY A 1 88 ? -32.753 -7.581 66.361 1.00 61.75 88 GLY A O 1
ATOM 702 N N . MET A 1 89 ? -34.989 -7.546 66.232 1.00 66.19 89 MET A N 1
ATOM 703 C CA . MET A 1 89 ? -35.024 -6.966 64.878 1.00 66.19 89 MET A CA 1
ATOM 704 C C . MET A 1 89 ? -34.533 -5.519 64.845 1.00 66.19 89 MET A C 1
ATOM 706 O O . MET A 1 89 ? -33.946 -5.110 63.851 1.00 66.19 89 MET A O 1
ATOM 710 N N . SER A 1 90 ? -34.712 -4.751 65.923 1.00 69.00 90 SER A N 1
ATOM 711 C CA . SER A 1 90 ? -34.167 -3.392 66.018 1.00 69.00 90 SER A CA 1
ATOM 712 C C . SER A 1 90 ? -32.641 -3.410 66.112 1.00 69.00 90 SER A C 1
ATOM 714 O O . SER A 1 90 ? -31.980 -2.668 65.394 1.00 69.00 90 SER A O 1
ATOM 716 N N . ALA A 1 91 ? -32.072 -4.306 66.924 1.00 73.31 91 ALA A N 1
ATOM 717 C CA . ALA A 1 91 ? -30.627 -4.508 67.016 1.00 73.31 91 ALA A CA 1
ATOM 718 C C . ALA A 1 91 ? -30.044 -5.049 65.699 1.00 73.31 91 ALA A C 1
ATOM 720 O O . ALA A 1 91 ? -28.992 -4.593 65.253 1.00 73.31 91 ALA A O 1
ATOM 721 N N . PHE A 1 92 ? -30.757 -5.962 65.033 1.00 79.38 92 PHE A N 1
ATOM 722 C CA . PHE A 1 92 ? -30.378 -6.469 63.717 1.00 79.38 92 PHE A CA 1
ATOM 723 C C . PHE A 1 92 ? -30.426 -5.365 62.654 1.00 79.38 92 PHE A C 1
ATOM 725 O O . PHE A 1 92 ? -29.433 -5.143 61.969 1.00 79.38 92 PHE A O 1
ATOM 732 N N . ALA A 1 93 ? -31.516 -4.600 62.575 1.00 80.44 93 ALA A N 1
ATOM 733 C CA . ALA A 1 93 ? -31.641 -3.462 61.669 1.00 80.44 93 ALA A CA 1
ATOM 734 C C . ALA A 1 93 ? -30.566 -2.398 61.933 1.00 80.44 93 ALA A C 1
ATOM 736 O O . ALA A 1 93 ? -30.002 -1.853 60.989 1.00 80.44 93 ALA A O 1
ATOM 737 N N . MET A 1 94 ? -30.223 -2.148 63.200 1.00 82.12 94 MET A N 1
ATOM 738 C CA . MET A 1 94 ? -29.156 -1.221 63.564 1.00 82.12 94 MET A CA 1
ATOM 739 C C . MET A 1 94 ? -27.781 -1.755 63.145 1.00 82.12 94 MET A C 1
ATOM 741 O O . MET A 1 94 ? -27.005 -1.008 62.560 1.00 82.12 94 MET A O 1
ATOM 745 N N . SER A 1 95 ? -27.495 -3.045 63.354 1.00 84.56 95 SER A N 1
ATOM 746 C CA . SER A 1 95 ? -26.249 -3.670 62.888 1.00 84.56 95 SER A CA 1
ATOM 747 C C . SER A 1 95 ? -26.130 -3.661 61.361 1.00 84.56 95 SER A C 1
ATOM 749 O O . SER A 1 95 ? -25.077 -3.316 60.837 1.00 84.56 95 SER A O 1
ATOM 751 N N . VAL A 1 96 ? -27.221 -3.934 60.641 1.00 85.00 96 VAL A N 1
ATOM 752 C CA . VAL A 1 96 ? -27.277 -3.894 59.174 1.00 85.00 96 VAL A CA 1
ATOM 753 C C . VAL A 1 96 ? -27.098 -2.461 58.680 1.00 85.00 96 VAL A C 1
ATOM 755 O O . VAL A 1 96 ? -26.312 -2.230 57.770 1.00 85.00 96 VAL A O 1
ATOM 758 N N . SER A 1 97 ? -27.739 -1.479 59.319 1.00 84.44 97 SER A N 1
ATOM 759 C CA . SER A 1 97 ? -27.538 -0.059 59.014 1.00 84.44 97 SER A CA 1
ATOM 760 C C . SER A 1 97 ? -26.094 0.383 59.256 1.00 84.44 97 SER A C 1
ATOM 762 O O . SER A 1 97 ? -25.570 1.182 58.484 1.00 84.44 97 SER A O 1
ATOM 764 N N . LEU A 1 98 ? -25.445 -0.119 60.307 1.00 85.62 98 LEU A N 1
ATOM 765 C CA . LEU A 1 98 ? -24.060 0.213 60.638 1.00 85.62 98 LEU A CA 1
ATOM 766 C C . LEU A 1 98 ? -23.099 -0.428 59.628 1.00 85.62 98 LEU A C 1
ATOM 768 O O . LEU A 1 98 ? -22.216 0.253 59.116 1.00 85.62 98 LEU A O 1
ATOM 772 N N . VAL A 1 99 ? -23.341 -1.685 59.243 1.00 84.62 99 VAL A N 1
ATOM 773 C CA . VAL A 1 99 ? -22.606 -2.377 58.173 1.00 84.62 99 VAL A CA 1
ATOM 774 C C . VAL A 1 99 ? -22.769 -1.652 56.837 1.00 84.62 99 VAL A C 1
ATOM 776 O O . VAL A 1 99 ? -21.770 -1.354 56.189 1.00 84.62 99 VAL A O 1
ATOM 779 N N . ILE A 1 100 ? -23.992 -1.286 56.445 1.00 82.19 100 ILE A N 1
ATOM 780 C CA . ILE A 1 100 ? -24.252 -0.526 55.212 1.00 82.19 100 ILE A CA 1
ATOM 781 C C . ILE A 1 100 ? -23.541 0.832 55.252 1.00 82.19 100 ILE A C 1
ATOM 783 O O . ILE A 1 100 ? -22.919 1.225 54.269 1.00 82.19 100 ILE A O 1
ATOM 787 N N . CYS A 1 101 ? -23.571 1.529 56.391 1.00 82.94 101 CYS A N 1
ATOM 788 C CA . CYS A 1 101 ? -22.877 2.804 56.556 1.00 82.94 101 CYS A CA 1
ATOM 789 C C . CYS A 1 101 ? -21.357 2.637 56.396 1.00 82.94 101 CYS A C 1
ATOM 791 O O . CYS A 1 101 ? -20.731 3.392 55.657 1.00 82.94 101 CYS A O 1
ATOM 793 N N . THR A 1 102 ? -20.761 1.597 56.991 1.00 78.62 102 THR A N 1
ATOM 794 C CA . THR A 1 102 ? -19.334 1.294 56.786 1.00 78.62 102 THR A CA 1
ATOM 795 C C . THR A 1 102 ? -19.022 0.909 55.339 1.00 78.62 102 THR A C 1
ATOM 797 O O . THR A 1 102 ? -18.032 1.376 54.787 1.00 78.62 102 THR A O 1
ATOM 800 N N . MET A 1 103 ? -19.888 0.133 54.685 1.00 75.81 103 MET A N 1
ATOM 801 C CA . MET A 1 103 ? -19.737 -0.255 53.283 1.00 75.81 103 MET A CA 1
ATOM 802 C C . MET A 1 103 ? -19.762 0.969 52.358 1.00 75.81 103 MET A C 1
ATOM 804 O O . MET A 1 103 ? -18.995 1.024 51.403 1.00 75.81 103 MET A O 1
ATOM 808 N N . PHE A 1 104 ? -20.582 1.972 52.682 1.00 77.06 104 PHE A N 1
ATOM 809 C CA . PHE A 1 104 ? -20.664 3.229 51.943 1.00 77.06 104 PHE A CA 1
ATOM 810 C C . PHE A 1 104 ? -19.466 4.155 52.205 1.00 77.06 104 PHE A C 1
ATOM 812 O O . PHE A 1 104 ? -18.917 4.722 51.267 1.00 77.06 104 PHE A O 1
ATOM 819 N N . VAL A 1 105 ? -19.018 4.279 53.460 1.00 76.94 105 VAL A N 1
ATOM 820 C CA . VAL A 1 105 ? -17.856 5.114 53.830 1.00 76.94 105 VAL A CA 1
ATOM 821 C C . VAL A 1 105 ? -16.556 4.577 53.228 1.00 76.94 105 VAL A C 1
ATOM 823 O O . VAL A 1 105 ? -15.713 5.360 52.796 1.00 76.94 105 VAL A O 1
ATOM 826 N N . PHE A 1 106 ? -16.395 3.254 53.181 1.00 69.94 106 PHE A N 1
ATOM 827 C CA . PHE A 1 106 ? -15.215 2.602 52.609 1.00 69.94 106 PHE A CA 1
ATOM 828 C C . PHE A 1 106 ? -15.376 2.230 51.124 1.00 69.94 106 PHE A C 1
ATOM 830 O O . PHE A 1 106 ? -14.456 1.642 50.555 1.00 69.94 106 PHE A O 1
ATOM 837 N N . ASP A 1 107 ? -16.517 2.566 50.505 1.00 65.12 107 ASP A N 1
ATOM 838 C CA . ASP A 1 107 ? -16.888 2.231 49.117 1.00 65.12 107 ASP A CA 1
ATOM 839 C C . ASP A 1 107 ? -16.548 0.769 48.757 1.00 65.12 107 ASP A C 1
ATOM 841 O O . ASP A 1 107 ? -15.900 0.451 47.755 1.00 65.12 107 ASP A O 1
ATOM 845 N N . LEU A 1 108 ? -16.927 -0.139 49.659 1.00 65.19 108 LEU A N 1
ATOM 846 C CA . LEU A 1 108 ? -16.699 -1.572 49.524 1.00 65.19 108 LEU A CA 1
ATOM 847 C C . LEU A 1 108 ? -17.779 -2.138 48.611 1.00 65.19 108 LEU A C 1
ATOM 849 O O . LEU A 1 108 ? -18.966 -2.065 48.929 1.00 65.19 108 LEU A O 1
ATOM 853 N N . LYS A 1 109 ? -17.387 -2.731 47.484 1.00 62.00 109 LYS A N 1
ATOM 854 C CA . LYS A 1 109 ? -18.326 -3.379 46.564 1.00 62.00 109 LYS A CA 1
ATOM 855 C C . LYS A 1 109 ? -18.115 -4.884 46.608 1.00 62.00 109 LYS A C 1
ATOM 857 O O . LYS A 1 109 ? -17.007 -5.387 46.448 1.00 62.00 109 LYS A O 1
ATOM 862 N N . LEU A 1 110 ? -19.205 -5.603 46.862 1.00 61.06 110 LEU A N 1
ATOM 863 C CA . LEU A 1 110 ? -19.218 -7.061 46.864 1.00 61.06 110 LEU A CA 1
ATOM 864 C C . LEU A 1 110 ? -19.290 -7.541 45.417 1.00 61.06 110 LEU A C 1
ATOM 866 O O . LEU A 1 110 ? -20.312 -7.360 44.754 1.00 61.06 110 LEU A O 1
ATOM 870 N N . GLN A 1 111 ? -18.207 -8.144 44.931 1.00 57.41 111 GLN A N 1
ATOM 871 C CA . GLN A 1 111 ? -18.179 -8.764 43.612 1.00 57.41 111 GLN A CA 1
ATOM 872 C C . GLN A 1 111 ? -18.233 -10.285 43.785 1.00 57.41 111 GLN A C 1
ATOM 874 O O . GLN A 1 111 ? -17.387 -10.888 44.448 1.00 57.41 111 GLN A O 1
ATOM 879 N N . TRP A 1 112 ? -19.273 -10.897 43.221 1.00 53.53 112 TRP A N 1
ATOM 880 C CA . TRP A 1 112 ? -19.426 -12.348 43.183 1.00 53.53 112 TRP A CA 1
ATOM 881 C C . TRP A 1 1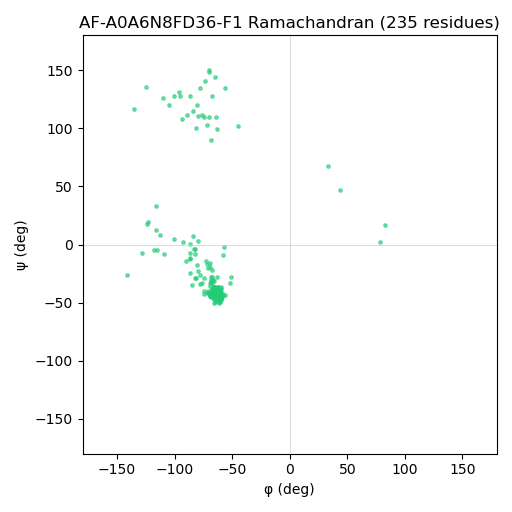12 ? -18.649 -12.896 41.991 1.00 53.53 112 TRP A C 1
ATOM 883 O O . TRP A 1 112 ? -18.994 -12.598 40.849 1.00 53.53 112 TRP A O 1
ATOM 893 N N . GLN A 1 113 ? -17.609 -13.689 42.253 1.00 54.62 113 GLN A N 1
ATOM 894 C CA . GLN A 1 113 ? -16.812 -14.324 41.206 1.00 54.62 113 GLN A CA 1
ATOM 895 C C . GLN A 1 113 ? -16.556 -15.791 41.572 1.00 54.62 113 GLN A C 1
ATOM 897 O O . GLN A 1 113 ? -15.969 -16.083 42.616 1.00 54.62 113 GLN A O 1
ATOM 902 N N . GLU A 1 114 ? -17.076 -16.695 40.733 1.00 50.09 114 GLU A N 1
ATOM 903 C CA . GLU A 1 114 ? -16.868 -18.156 40.750 1.00 50.09 114 GLU A CA 1
ATOM 904 C C . GLU A 1 114 ? -16.674 -18.771 42.147 1.00 50.09 114 GLU A C 1
ATOM 906 O O . GLU A 1 114 ? -15.604 -19.251 42.510 1.00 50.09 114 GLU A O 1
ATOM 911 N N . GLY A 1 115 ? -17.736 -18.746 42.958 1.00 59.38 115 GLY A N 1
ATOM 912 C CA . GLY A 1 115 ? -17.774 -19.435 44.253 1.00 59.38 115 GLY A CA 1
ATOM 913 C C . GLY A 1 115 ? -17.045 -18.729 45.400 1.00 59.38 115 GLY A C 1
ATOM 914 O O . GLY A 1 115 ? -17.043 -19.247 46.515 1.00 59.38 115 GLY A O 1
ATOM 915 N N . SER A 1 116 ? -16.477 -17.541 45.171 1.00 49.84 116 SER A N 1
ATOM 916 C CA . SER A 1 116 ? -15.871 -16.714 46.217 1.00 49.84 116 SER A CA 1
ATOM 917 C C . SER A 1 116 ? -16.477 -15.311 46.245 1.00 49.84 116 SER A C 1
ATOM 919 O O . SER A 1 116 ? -16.681 -14.670 45.213 1.00 49.84 116 SER A O 1
ATOM 921 N N . VAL A 1 117 ? -16.775 -14.829 47.451 1.00 61.62 117 VAL A N 1
ATOM 922 C CA . VAL A 1 117 ? -17.166 -13.437 47.684 1.00 61.62 117 VAL A CA 1
ATOM 923 C C . VAL A 1 117 ? -15.899 -12.679 48.043 1.00 61.62 117 VAL A C 1
ATOM 925 O O . VAL A 1 117 ? -15.340 -12.883 49.121 1.00 61.62 117 VAL A O 1
ATOM 928 N N . LYS A 1 118 ? -15.421 -11.830 47.133 1.00 63.69 118 LYS A N 1
ATOM 929 C CA . LYS A 1 118 ? -14.276 -10.954 47.393 1.00 63.69 118 LYS A CA 1
ATOM 930 C C . LYS A 1 118 ? -14.788 -9.552 47.711 1.00 63.69 118 LYS A C 1
ATOM 932 O O . LYS A 1 118 ? -15.588 -8.984 46.967 1.00 63.69 118 LYS A O 1
ATOM 937 N N . LEU A 1 119 ? -14.334 -9.014 48.840 1.00 58.81 119 LEU A N 1
ATOM 938 C CA . LEU A 1 119 ? -14.478 -7.601 49.177 1.00 58.81 119 LEU A CA 1
ATOM 939 C C . LEU A 1 119 ? -13.369 -6.858 48.442 1.00 58.81 119 LEU A C 1
ATOM 941 O O . LEU A 1 119 ? -12.219 -6.905 48.863 1.00 58.81 119 LEU A O 1
ATOM 945 N N . LEU A 1 120 ? -13.718 -6.233 47.321 1.00 62.84 120 LEU A N 1
ATOM 946 C CA . LEU A 1 120 ? -12.802 -5.375 46.583 1.00 62.84 120 LEU A CA 1
ATOM 947 C C . LEU A 1 120 ? -13.064 -3.937 47.017 1.00 62.84 120 LEU A C 1
ATOM 949 O O . LEU A 1 120 ? -14.208 -3.470 47.057 1.00 62.84 120 LEU A O 1
ATOM 953 N N . THR A 1 121 ? -11.990 -3.23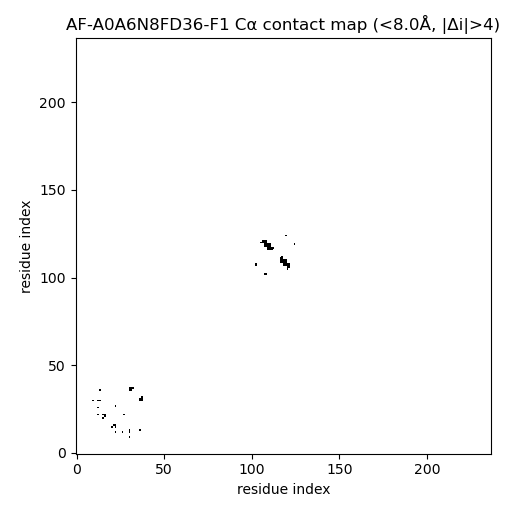0 47.349 1.00 65.88 121 THR A N 1
ATOM 954 C CA . THR A 1 121 ? -12.061 -1.774 47.497 1.00 65.88 121 THR A CA 1
ATOM 955 C C . THR A 1 121 ? -12.260 -1.144 46.118 1.00 65.88 121 THR A C 1
ATOM 957 O O . THR A 1 121 ? -11.767 -1.664 45.112 1.00 65.88 121 THR A O 1
ATOM 960 N N . ALA A 1 122 ? -12.963 -0.009 46.037 1.00 65.06 122 ALA A N 1
ATOM 961 C CA . ALA A 1 122 ? -13.196 0.700 44.770 1.00 65.06 122 ALA A CA 1
ATOM 962 C C . ALA A 1 122 ? -11.903 0.956 43.960 1.00 65.06 122 ALA A C 1
ATOM 964 O O . ALA A 1 122 ? -11.922 1.003 42.727 1.00 65.06 122 ALA A O 1
ATOM 965 N N . THR A 1 123 ? -10.758 1.067 44.640 1.00 68.69 123 THR A N 1
ATOM 966 C CA . THR A 1 123 ? -9.423 1.190 44.042 1.00 68.69 123 THR A CA 1
ATOM 967 C C . THR A 1 123 ? -8.947 -0.080 43.335 1.00 68.69 123 THR A C 1
ATOM 969 O O . THR A 1 123 ? -8.433 0.012 42.221 1.00 68.69 123 THR A O 1
ATOM 972 N N . GLU A 1 124 ? -9.147 -1.256 43.929 1.00 71.69 124 GLU A N 1
ATOM 973 C CA . GLU A 1 124 ? -8.742 -2.543 43.344 1.00 71.69 124 GLU A CA 1
ATOM 974 C C . GLU A 1 124 ? -9.625 -2.916 42.152 1.00 71.69 124 GLU A C 1
ATOM 976 O O . GLU A 1 124 ? -9.117 -3.343 41.115 1.00 71.69 124 GLU A O 1
ATOM 981 N N . GLN A 1 125 ? -10.934 -2.656 42.245 1.00 72.06 125 GLN A N 1
ATOM 982 C CA . GLN A 1 125 ? -11.855 -2.856 41.125 1.00 72.06 125 GLN A CA 1
ATOM 983 C C . GLN A 1 125 ? -11.481 -1.963 39.934 1.00 72.06 125 GLN A C 1
ATOM 985 O O . GLN A 1 125 ? -11.465 -2.411 38.785 1.00 72.06 125 GLN A O 1
ATOM 990 N N . LYS A 1 126 ? -11.137 -0.695 40.197 1.00 75.19 126 LYS A N 1
ATOM 991 C CA . LYS A 1 126 ? -10.689 0.232 39.153 1.00 75.19 126 LYS A CA 1
ATOM 992 C C . LYS A 1 126 ? -9.380 -0.230 38.513 1.00 75.19 126 LYS A C 1
ATOM 994 O O . LYS A 1 126 ? -9.251 -0.126 37.296 1.00 75.19 126 LYS A O 1
ATOM 999 N N . GLN A 1 127 ? -8.437 -0.757 39.295 1.00 81.06 127 GLN A N 1
ATOM 1000 C CA . GLN A 1 127 ? -7.183 -1.301 38.767 1.00 81.06 127 GLN A CA 1
ATOM 1001 C C . GLN A 1 127 ? -7.397 -2.558 37.921 1.00 81.06 127 GLN A C 1
ATOM 1003 O O . GLN A 1 127 ? -6.837 -2.635 36.830 1.00 81.06 127 GLN A O 1
ATOM 1008 N N . GLN A 1 128 ? -8.227 -3.507 38.365 1.00 80.50 128 GLN A N 1
ATOM 1009 C CA . GLN A 1 128 ? -8.564 -4.689 37.564 1.00 80.50 128 GLN A CA 1
ATOM 1010 C C . GLN A 1 128 ? -9.239 -4.300 36.252 1.00 80.50 128 GLN A C 1
ATOM 1012 O O . GLN A 1 128 ? -8.821 -4.748 35.187 1.00 80.50 128 GLN A O 1
ATOM 1017 N N . TRP A 1 129 ? -10.221 -3.398 36.307 1.00 80.00 129 TRP A N 1
ATOM 1018 C CA . TRP A 1 129 ? -10.888 -2.919 35.103 1.00 80.00 129 TRP A CA 1
ATOM 1019 C C . TRP A 1 129 ? -9.911 -2.212 34.156 1.00 80.00 129 TRP A C 1
ATOM 1021 O O . TRP A 1 129 ? -9.917 -2.470 32.955 1.00 80.00 129 TRP A O 1
ATOM 1031 N N . GLN A 1 130 ? -9.011 -1.373 34.678 1.00 84.19 130 GLN A N 1
ATOM 1032 C CA . GLN A 1 130 ? -7.966 -0.739 33.871 1.00 84.19 130 GLN A CA 1
ATOM 1033 C C . GLN A 1 130 ? -7.010 -1.762 33.250 1.00 84.19 130 GLN A C 1
ATOM 1035 O O . GLN A 1 130 ? -6.652 -1.615 32.082 1.00 84.19 130 GLN A O 1
ATOM 1040 N N . GLN A 1 131 ? -6.612 -2.804 33.981 1.00 86.62 131 GLN A N 1
ATOM 1041 C CA . GLN A 1 131 ? -5.756 -3.866 33.451 1.00 86.62 131 GLN A CA 1
ATOM 1042 C C . GLN A 1 131 ? -6.447 -4.651 32.335 1.00 86.62 131 GLN A C 1
ATOM 1044 O O . GLN A 1 131 ? -5.849 -4.837 31.278 1.00 86.62 131 GLN A O 1
ATOM 1049 N N . GLU A 1 132 ? -7.709 -5.043 32.513 1.00 87.06 132 GLU A N 1
ATOM 1050 C CA . GLU A 1 132 ? -8.482 -5.728 31.472 1.00 87.06 132 GLU A CA 1
ATOM 1051 C C . GLU A 1 132 ? -8.654 -4.862 30.220 1.00 87.06 132 GLU A C 1
ATOM 1053 O O . GLU A 1 132 ? -8.481 -5.342 29.099 1.00 87.06 132 GLU A O 1
ATOM 1058 N N . GLN A 1 133 ? -8.958 -3.572 30.395 1.00 84.06 133 GLN A N 1
ATOM 1059 C CA . GLN A 1 133 ? -9.064 -2.630 29.279 1.00 84.06 133 GLN A CA 1
ATOM 1060 C C . GLN A 1 133 ? -7.724 -2.470 28.557 1.00 84.06 133 GLN A C 1
ATOM 1062 O O . GLN A 1 133 ? -7.677 -2.508 27.330 1.00 84.06 133 GLN A O 1
ATOM 1067 N N . THR A 1 134 ? -6.624 -2.357 29.304 1.00 88.75 134 THR A N 1
ATOM 1068 C CA . THR A 1 134 ? -5.279 -2.219 28.727 1.00 88.75 134 THR A CA 1
ATOM 1069 C C . THR A 1 134 ? -4.875 -3.476 27.958 1.00 88.75 134 THR A C 1
ATOM 1071 O O . THR A 1 134 ? -4.330 -3.366 26.863 1.00 88.75 134 THR A O 1
ATOM 1074 N N . GLN A 1 135 ? -5.194 -4.667 28.474 1.00 91.19 135 GLN A N 1
ATOM 1075 C CA . GLN A 1 135 ? -4.937 -5.932 27.782 1.00 91.19 135 GLN A CA 1
ATOM 1076 C C . GLN A 1 135 ? -5.758 -6.061 26.497 1.00 91.19 135 GLN A C 1
ATOM 1078 O O . GLN A 1 135 ? -5.199 -6.405 25.456 1.00 91.19 135 GLN A O 1
ATOM 1083 N N . LYS A 1 136 ? -7.057 -5.733 26.531 1.00 89.31 136 LYS A N 1
ATOM 1084 C CA . LYS A 1 136 ? -7.906 -5.730 25.327 1.00 89.31 136 LYS A CA 1
ATOM 1085 C C . LYS A 1 136 ? -7.396 -4.739 24.285 1.00 89.31 136 LYS A C 1
ATOM 1087 O O . LYS A 1 136 ? -7.308 -5.084 23.109 1.00 89.31 136 LYS A O 1
ATOM 1092 N N . LEU A 1 137 ? -7.003 -3.540 24.715 1.00 92.19 137 LEU A N 1
ATOM 1093 C CA . LEU A 1 137 ? -6.435 -2.525 23.832 1.00 92.19 137 LEU A CA 1
ATOM 1094 C C . LEU A 1 137 ? -5.111 -2.997 23.217 1.00 92.19 137 LEU A C 1
ATOM 1096 O O . LEU A 1 137 ? -4.906 -2.847 22.016 1.00 92.19 137 LEU A O 1
ATOM 1100 N N . GLN A 1 138 ? -4.227 -3.611 24.008 1.00 92.75 138 GLN A N 1
ATOM 1101 C CA . GLN A 1 138 ? -2.979 -4.190 23.504 1.00 92.75 138 GLN A CA 1
ATOM 1102 C C . GLN A 1 138 ? -3.228 -5.312 22.499 1.00 92.75 138 GLN A C 1
ATOM 1104 O O . GLN A 1 138 ? -2.543 -5.373 21.482 1.00 92.75 138 GLN A O 1
ATOM 1109 N N . GLN A 1 139 ? -4.202 -6.188 22.752 1.00 91.19 139 GLN A N 1
ATOM 1110 C CA . GLN A 1 139 ? -4.573 -7.242 21.811 1.00 91.19 139 GLN A CA 1
ATOM 1111 C C . GLN A 1 139 ? -5.066 -6.650 20.488 1.00 91.19 139 GLN A C 1
ATOM 1113 O O . GLN A 1 139 ? -4.542 -7.022 19.443 1.00 91.19 139 GLN A O 1
ATOM 1118 N N . GLN A 1 140 ? -5.983 -5.678 20.532 1.00 90.75 140 GLN A N 1
ATOM 1119 C CA . GLN A 1 140 ? -6.478 -4.991 19.335 1.00 90.75 140 GLN A CA 1
ATOM 1120 C C . GLN A 1 140 ? -5.369 -4.240 18.586 1.00 90.75 140 GLN A C 1
ATOM 1122 O O . GLN A 1 140 ? -5.292 -4.289 17.363 1.00 90.75 140 GLN A O 1
ATOM 1127 N N . MET A 1 141 ? -4.469 -3.564 19.298 1.00 90.25 141 MET A N 1
ATOM 1128 C CA . MET A 1 141 ? -3.343 -2.880 18.662 1.00 90.25 141 MET A CA 1
ATOM 1129 C C . MET A 1 141 ? -2.381 -3.868 18.008 1.00 90.25 141 MET A C 1
ATOM 1131 O O . MET A 1 141 ? -1.939 -3.635 16.888 1.00 90.25 141 MET A O 1
ATOM 1135 N N . ASN A 1 142 ? -2.096 -4.999 18.652 1.00 90.88 142 ASN A N 1
ATOM 1136 C CA . ASN A 1 142 ? -1.253 -6.035 18.064 1.00 90.88 142 ASN A CA 1
ATOM 1137 C C . ASN A 1 142 ? -1.889 -6.651 16.811 1.00 90.88 142 ASN A C 1
ATOM 1139 O O . ASN A 1 142 ? -1.178 -6.866 15.829 1.00 90.88 142 ASN A O 1
ATOM 1143 N N . THR A 1 143 ? -3.204 -6.897 16.799 1.00 91.31 143 THR A N 1
ATOM 1144 C CA . THR A 1 143 ? -3.889 -7.386 15.591 1.00 91.31 143 THR A CA 1
ATOM 1145 C C . THR A 1 143 ? -3.827 -6.351 14.472 1.00 91.31 143 THR A C 1
ATOM 1147 O O . THR A 1 143 ? -3.391 -6.685 13.373 1.00 91.31 143 THR A O 1
ATOM 1150 N N . LEU A 1 144 ? -4.127 -5.081 14.765 1.00 90.94 144 LEU A N 1
ATOM 1151 C CA . LEU A 1 144 ? -4.066 -3.993 13.783 1.00 90.94 144 LEU A CA 1
ATOM 1152 C C . LEU A 1 144 ? -2.652 -3.778 13.228 1.00 90.94 144 LEU A C 1
ATOM 1154 O O . LEU A 1 144 ? -2.490 -3.549 12.030 1.00 90.94 144 LEU A O 1
ATOM 1158 N N . ILE A 1 145 ? -1.616 -3.855 14.068 1.00 89.94 145 ILE A N 1
ATOM 1159 C CA . ILE A 1 145 ? -0.216 -3.737 13.634 1.00 89.94 145 ILE A CA 1
ATOM 1160 C C . ILE A 1 145 ? 0.158 -4.907 12.723 1.00 89.94 145 ILE A C 1
ATOM 1162 O O . ILE A 1 145 ? 0.800 -4.693 11.694 1.00 89.94 145 ILE A O 1
ATOM 1166 N N . ASN A 1 146 ? -0.233 -6.132 13.076 1.00 89.00 146 ASN A N 1
ATOM 1167 C CA . ASN A 1 146 ? 0.075 -7.316 12.277 1.00 89.00 146 ASN A CA 1
ATOM 1168 C C . ASN A 1 146 ? -0.624 -7.277 10.912 1.00 89.00 146 ASN A C 1
ATOM 1170 O O . ASN A 1 146 ? 0.017 -7.538 9.893 1.00 89.00 146 ASN A O 1
ATOM 1174 N N . GLU A 1 147 ? -1.897 -6.882 10.877 1.00 86.56 147 GLU A N 1
ATOM 1175 C CA . GLU A 1 147 ? -2.656 -6.702 9.636 1.00 86.56 147 GLU A CA 1
ATOM 1176 C C . GLU A 1 147 ? -2.051 -5.601 8.758 1.00 86.56 147 GLU A C 1
ATOM 1178 O O . GLU A 1 147 ? -1.780 -5.833 7.578 1.00 86.56 147 GLU A O 1
ATOM 1183 N N . ASN A 1 148 ? -1.741 -4.433 9.333 1.00 82.31 148 ASN A N 1
ATOM 1184 C CA . ASN A 1 148 ? -1.101 -3.342 8.595 1.00 82.31 148 ASN A CA 1
ATOM 1185 C C . ASN A 1 148 ? 0.276 -3.740 8.056 1.00 82.31 148 ASN A C 1
ATOM 1187 O O . ASN A 1 148 ? 0.597 -3.433 6.912 1.00 82.31 148 ASN A O 1
ATOM 1191 N N . ARG A 1 149 ? 1.098 -4.453 8.836 1.00 84.81 149 ARG A N 1
ATOM 1192 C CA . ARG A 1 149 ? 2.407 -4.938 8.369 1.00 84.81 149 ARG A CA 1
ATOM 1193 C C . ARG A 1 149 ? 2.269 -5.894 7.188 1.00 84.81 149 ARG A C 1
ATOM 1195 O O . ARG A 1 149 ? 3.048 -5.787 6.240 1.00 84.81 149 ARG A O 1
ATOM 1202 N N . ALA A 1 150 ? 1.296 -6.804 7.223 1.00 88.94 150 ALA A N 1
AT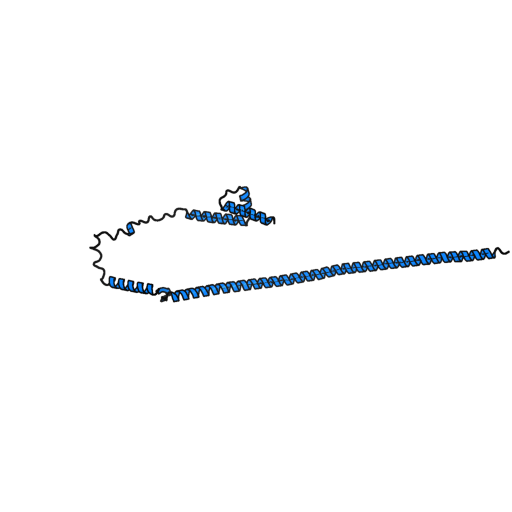OM 1203 C CA . ALA A 1 150 ? 1.044 -7.719 6.114 1.00 88.94 150 ALA A CA 1
ATOM 1204 C C . ALA A 1 150 ? 0.629 -6.956 4.846 1.00 88.94 150 ALA A C 1
ATOM 1206 O O . ALA A 1 150 ? 1.211 -7.178 3.784 1.00 88.94 150 ALA A O 1
ATOM 1207 N N . GLN A 1 151 ? -0.300 -6.003 4.966 1.00 85.19 151 GLN A N 1
ATOM 1208 C CA . GLN A 1 151 ? -0.742 -5.169 3.844 1.00 85.19 151 GLN A CA 1
ATOM 1209 C C . GLN A 1 151 ? 0.388 -4.297 3.283 1.00 85.19 151 GLN A C 1
ATOM 1211 O O . GLN A 1 151 ? 0.600 -4.280 2.073 1.00 85.19 151 GLN A O 1
ATOM 1216 N N . LEU A 1 152 ? 1.171 -3.640 4.145 1.00 89.62 152 LEU A N 1
ATOM 1217 C CA . LEU A 1 152 ? 2.334 -2.847 3.735 1.00 89.62 152 LEU A CA 1
ATOM 1218 C C . LEU A 1 152 ? 3.381 -3.705 3.021 1.00 89.62 152 LEU A C 1
ATOM 1220 O O . LEU A 1 152 ? 3.925 -3.288 2.005 1.00 89.62 152 LEU A O 1
ATOM 1224 N N . THR A 1 153 ? 3.634 -4.921 3.506 1.00 90.50 153 THR A N 1
ATOM 1225 C CA . THR A 1 153 ? 4.576 -5.846 2.858 1.00 90.50 153 THR A CA 1
ATOM 1226 C C . THR A 1 153 ? 4.099 -6.234 1.459 1.00 90.50 153 THR A C 1
ATOM 1228 O O . THR A 1 153 ? 4.901 -6.290 0.529 1.00 90.50 153 THR A O 1
ATOM 1231 N N . LEU A 1 154 ? 2.798 -6.488 1.286 1.00 91.38 154 LEU A N 1
ATOM 1232 C CA . LEU A 1 154 ? 2.216 -6.769 -0.027 1.00 91.38 154 LEU A CA 1
ATOM 1233 C C . LEU A 1 154 ? 2.298 -5.552 -0.955 1.00 91.38 154 LEU A C 1
ATOM 1235 O O . LEU A 1 154 ? 2.698 -5.703 -2.106 1.00 91.38 154 LEU A O 1
ATOM 1239 N N . ALA A 1 155 ? 1.994 -4.357 -0.448 1.00 86.81 155 ALA A N 1
ATOM 1240 C CA . ALA A 1 155 ? 2.081 -3.117 -1.212 1.00 86.81 155 ALA A CA 1
ATOM 1241 C C . ALA A 1 155 ? 3.520 -2.817 -1.666 1.00 86.81 155 ALA A C 1
ATOM 1243 O O . ALA A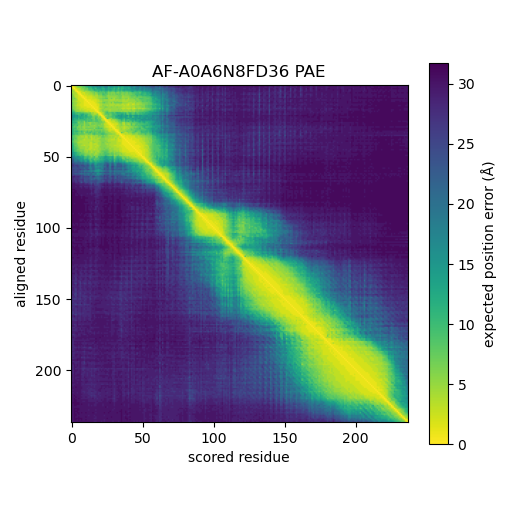 1 155 ? 3.733 -2.469 -2.824 1.00 86.81 155 ALA A O 1
ATOM 1244 N N . ILE A 1 156 ? 4.516 -3.015 -0.794 1.00 89.25 156 ILE A N 1
ATOM 1245 C CA . ILE A 1 156 ? 5.937 -2.854 -1.140 1.00 89.25 156 ILE A CA 1
ATOM 1246 C C . ILE A 1 156 ? 6.339 -3.850 -2.232 1.00 89.25 156 ILE A C 1
ATOM 1248 O O . ILE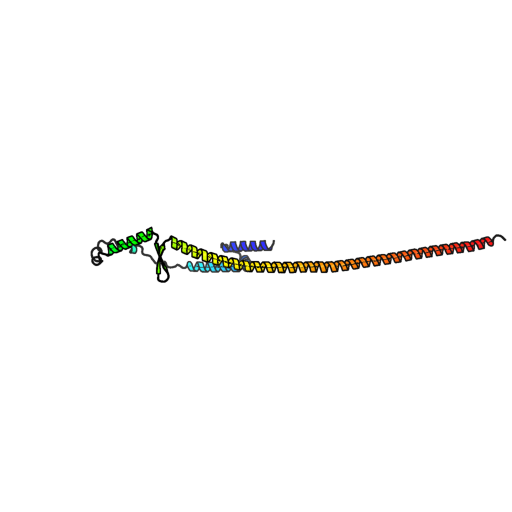 A 1 156 ? 6.949 -3.448 -3.219 1.00 89.25 156 ILE A O 1
ATOM 1252 N N . LYS A 1 157 ? 5.945 -5.125 -2.110 1.00 90.88 157 LYS A N 1
ATOM 1253 C CA . LYS A 1 157 ? 6.223 -6.141 -3.140 1.00 90.88 157 LYS A CA 1
ATOM 1254 C C . LYS A 1 157 ? 5.589 -5.796 -4.487 1.00 90.88 157 LYS A C 1
ATOM 1256 O O . LYS A 1 157 ? 6.221 -5.979 -5.521 1.00 90.88 157 LYS A O 1
ATOM 1261 N N . GLN A 1 158 ? 4.352 -5.300 -4.487 1.00 90.75 158 GLN A N 1
ATOM 1262 C CA . GLN A 1 158 ? 3.680 -4.854 -5.710 1.00 90.75 158 GLN A CA 1
ATOM 1263 C C . GLN A 1 158 ? 4.368 -3.632 -6.322 1.00 90.75 158 GLN A C 1
ATOM 1265 O O . GLN A 1 158 ? 4.519 -3.565 -7.537 1.00 90.75 158 GLN A O 1
ATOM 1270 N N . LEU A 1 159 ? 4.820 -2.683 -5.499 1.00 86.62 159 LEU A N 1
ATOM 1271 C CA . LEU A 1 159 ? 5.550 -1.512 -5.975 1.00 86.62 159 LEU A CA 1
ATOM 1272 C C . LEU A 1 159 ? 6.889 -1.904 -6.612 1.00 86.62 159 LEU A C 1
ATOM 1274 O O . LEU A 1 159 ? 7.208 -1.413 -7.690 1.00 86.62 159 LEU A O 1
ATOM 1278 N N . GLU A 1 160 ? 7.639 -2.809 -5.984 1.00 88.88 160 GLU A N 1
ATOM 1279 C CA . GLU A 1 160 ? 8.901 -3.332 -6.517 1.00 88.88 160 GLU A CA 1
ATOM 1280 C C . GLU A 1 160 ? 8.685 -4.093 -7.836 1.00 88.88 160 GLU A C 1
ATOM 1282 O O . GLU A 1 160 ? 9.401 -3.868 -8.814 1.00 88.88 160 GLU A O 1
ATOM 1287 N N . ALA A 1 161 ? 7.644 -4.929 -7.911 1.00 89.25 161 ALA A N 1
ATOM 1288 C CA . ALA A 1 161 ? 7.255 -5.610 -9.146 1.00 89.25 161 ALA A CA 1
ATOM 1289 C C . ALA A 1 161 ? 6.895 -4.608 -10.260 1.00 89.25 161 ALA A C 1
ATOM 1291 O O . ALA A 1 161 ? 7.431 -4.690 -11.362 1.00 89.25 161 ALA A O 1
ATOM 1292 N N . ASN A 1 162 ? 6.079 -3.595 -9.961 1.00 86.56 162 ASN A N 1
ATOM 1293 C CA . ASN A 1 162 ? 5.710 -2.564 -10.934 1.00 86.56 162 ASN A CA 1
ATOM 1294 C C . ASN A 1 162 ? 6.918 -1.720 -11.373 1.00 86.56 162 ASN A C 1
ATOM 1296 O O . ASN A 1 162 ? 7.015 -1.318 -12.532 1.00 86.56 162 ASN A O 1
ATOM 1300 N N . GLN A 1 163 ? 7.851 -1.434 -10.461 1.00 82.94 163 GLN A N 1
ATOM 1301 C CA . GLN A 1 163 ? 9.057 -0.672 -10.774 1.00 82.94 163 GLN A CA 1
ATOM 1302 C C . GLN A 1 163 ? 10.002 -1.475 -11.676 1.00 82.94 163 GLN A C 1
ATOM 1304 O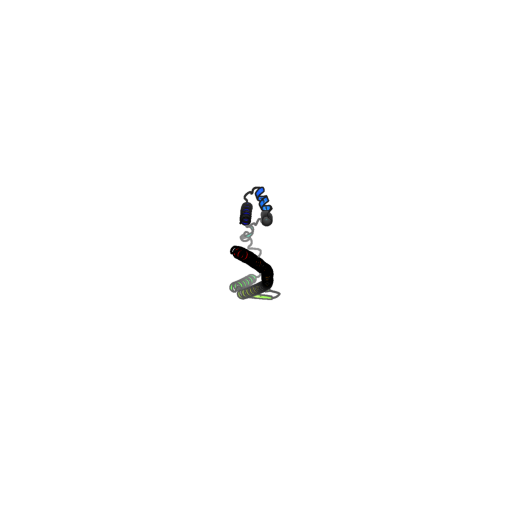 O . GLN A 1 163 ? 10.526 -0.934 -12.652 1.00 82.94 163 GLN A O 1
ATOM 1309 N N . THR A 1 164 ? 10.197 -2.764 -11.393 1.00 86.69 164 THR A N 1
ATOM 1310 C CA . THR A 1 164 ? 11.010 -3.655 -12.237 1.00 86.69 164 THR A CA 1
ATOM 1311 C C . THR A 1 164 ? 10.380 -3.848 -13.618 1.00 86.69 164 THR A C 1
ATOM 1313 O O . THR A 1 164 ? 11.071 -3.707 -14.622 1.00 86.69 164 THR A O 1
ATOM 1316 N N . GLU A 1 165 ? 9.064 -4.046 -13.708 1.00 87.81 165 GLU A N 1
ATOM 1317 C CA . GLU A 1 165 ? 8.354 -4.141 -14.989 1.00 87.81 165 GLU A CA 1
ATOM 1318 C C . GLU A 1 165 ? 8.444 -2.841 -15.808 1.00 87.81 165 GLU A C 1
ATOM 1320 O O . GLU A 1 165 ? 8.788 -2.870 -16.990 1.00 87.81 165 GLU A O 1
ATOM 1325 N N . SER A 1 166 ? 8.206 -1.686 -15.179 1.00 81.25 166 SER A N 1
ATOM 1326 C CA . SER A 1 166 ? 8.284 -0.377 -15.839 1.00 81.25 166 SER A CA 1
ATOM 1327 C C . SER A 1 166 ? 9.697 -0.072 -16.345 1.00 81.25 166 SER A C 1
ATOM 1329 O O . SER A 1 166 ? 9.878 0.346 -17.488 1.00 81.25 166 SER A O 1
ATOM 1331 N N . THR A 1 167 ? 10.722 -0.342 -15.533 1.00 82.38 167 THR A N 1
ATOM 1332 C CA . THR A 1 167 ? 12.126 -0.149 -15.933 1.00 82.38 167 THR A CA 1
ATOM 1333 C C . THR A 1 167 ? 12.548 -1.084 -17.063 1.00 82.38 167 THR A C 1
ATOM 1335 O O . THR A 1 167 ? 13.226 -0.634 -17.984 1.00 82.38 167 THR A O 1
ATOM 1338 N N . VAL A 1 168 ? 12.109 -2.346 -17.054 1.00 78.06 168 VAL A N 1
ATOM 1339 C CA . VAL A 1 168 ? 12.333 -3.285 -18.164 1.00 78.06 168 VAL A CA 1
ATOM 1340 C C . VAL A 1 168 ? 11.606 -2.826 -19.427 1.00 78.06 168 VAL A C 1
ATOM 1342 O O . VAL A 1 168 ? 12.195 -2.855 -20.501 1.00 78.06 168 VAL A O 1
ATOM 1345 N N . SER A 1 169 ? 10.362 -2.356 -19.318 1.00 78.62 169 SER A N 1
ATOM 1346 C CA . SER A 1 169 ? 9.599 -1.819 -20.451 1.00 78.62 169 SER A CA 1
ATOM 1347 C C . SER A 1 169 ? 10.276 -0.591 -21.064 1.00 78.62 169 SER A C 1
ATOM 1349 O O . SER A 1 169 ? 10.461 -0.531 -22.276 1.00 78.62 169 SER A O 1
ATOM 1351 N N . LEU A 1 170 ? 10.741 0.347 -20.233 1.00 87.81 170 LEU A N 1
ATOM 1352 C CA . LEU A 1 170 ? 11.502 1.515 -20.678 1.00 87.81 170 LEU A CA 1
ATOM 1353 C C . LEU A 1 170 ? 12.836 1.118 -21.316 1.00 87.81 170 LEU A C 1
ATOM 1355 O O . LEU A 1 170 ? 13.187 1.649 -22.363 1.00 87.81 170 LEU A O 1
ATOM 1359 N N . ALA A 1 171 ? 13.570 0.174 -20.722 1.00 79.88 171 ALA A N 1
ATOM 1360 C CA . ALA A 1 171 ? 14.811 -0.334 -21.297 1.00 79.88 171 ALA A CA 1
ATOM 1361 C C . ALA A 1 171 ? 14.563 -1.022 -22.646 1.00 79.88 171 ALA A C 1
ATOM 1363 O O . ALA A 1 171 ? 15.282 -0.754 -23.602 1.00 79.88 171 ALA A O 1
ATOM 1364 N N . ASN A 1 172 ? 13.517 -1.845 -22.753 1.00 74.62 172 ASN A N 1
ATOM 1365 C CA . ASN A 1 172 ? 13.111 -2.477 -24.005 1.00 74.62 172 ASN A CA 1
ATOM 1366 C C . ASN A 1 172 ? 12.699 -1.436 -25.045 1.00 74.62 172 ASN A C 1
ATOM 1368 O O . ASN A 1 172 ? 13.127 -1.537 -26.188 1.00 74.62 172 ASN A O 1
ATOM 1372 N N . TYR A 1 173 ? 11.938 -0.413 -24.653 1.00 84.81 173 TYR A N 1
ATOM 1373 C CA . TYR A 1 173 ? 11.571 0.690 -25.535 1.00 84.81 173 TYR A CA 1
ATOM 1374 C C . TYR A 1 173 ? 12.807 1.442 -26.032 1.00 84.81 173 TYR A C 1
ATOM 1376 O O . TYR A 1 173 ? 12.916 1.677 -27.225 1.00 84.81 173 TYR A O 1
ATOM 1384 N N . LEU A 1 174 ? 13.767 1.757 -25.155 1.00 77.81 174 LEU A N 1
ATOM 1385 C CA . LEU A 1 174 ? 15.027 2.410 -25.531 1.00 77.81 174 LEU A CA 1
ATOM 1386 C C . LEU A 1 174 ? 15.900 1.530 -26.436 1.00 77.81 174 LEU A C 1
ATOM 1388 O O . LEU A 1 174 ? 16.557 2.032 -27.346 1.00 77.81 174 LEU A O 1
ATOM 1392 N N . ILE A 1 175 ? 15.933 0.219 -26.191 1.00 84.12 175 ILE A N 1
ATOM 1393 C CA . ILE A 1 175 ? 16.659 -0.734 -27.037 1.00 84.12 175 ILE A CA 1
ATOM 1394 C C . ILE A 1 175 ? 15.999 -0.815 -28.415 1.00 84.12 175 ILE A C 1
ATOM 1396 O O . ILE A 1 175 ? 16.702 -0.765 -29.423 1.00 84.12 175 ILE A O 1
ATOM 1400 N N . GLU A 1 176 ? 14.674 -0.923 -28.473 1.00 78.94 176 GLU A N 1
ATOM 1401 C CA . GLU A 1 176 ? 13.923 -1.038 -29.723 1.00 78.94 176 GLU A CA 1
ATOM 1402 C C . GLU A 1 176 ? 13.954 0.270 -30.522 1.00 78.94 176 GLU A C 1
ATOM 1404 O O . GLU A 1 176 ? 14.246 0.262 -31.720 1.00 78.94 176 GLU A O 1
ATOM 1409 N N . SER A 1 177 ? 13.760 1.412 -29.853 1.00 74.75 177 SER A N 1
ATOM 1410 C CA . SER A 1 177 ? 13.885 2.732 -30.470 1.00 74.75 177 SER A CA 1
ATOM 1411 C C . SER A 1 177 ? 15.306 2.952 -30.970 1.00 74.75 177 SER A C 1
ATOM 1413 O O . SER A 1 177 ? 15.483 3.375 -32.102 1.00 74.75 177 SER A O 1
ATOM 1415 N N . GLY A 1 178 ? 16.322 2.578 -30.186 1.00 77.50 178 GLY A N 1
ATOM 1416 C CA . GLY A 1 178 ? 17.719 2.681 -30.598 1.00 77.50 178 GLY A CA 1
ATOM 1417 C C . GLY A 1 178 ? 18.082 1.749 -31.758 1.00 77.50 178 GLY A C 1
ATOM 1418 O O . GLY A 1 178 ? 18.958 2.075 -32.554 1.00 77.50 178 GLY A O 1
ATOM 1419 N N . ARG A 1 179 ? 17.434 0.584 -31.897 1.00 79.81 179 ARG A N 1
ATOM 1420 C CA . ARG A 1 179 ? 17.599 -0.281 -33.080 1.00 79.81 179 ARG A CA 1
ATOM 1421 C C . ARG A 1 179 ? 16.949 0.330 -34.315 1.00 79.81 179 ARG A C 1
ATOM 1423 O O . ARG A 1 179 ? 17.557 0.268 -35.378 1.00 79.81 179 ARG A O 1
ATOM 1430 N N . THR A 1 180 ? 15.764 0.910 -34.159 1.00 83.00 180 THR A N 1
ATOM 1431 C CA . THR A 1 180 ? 15.030 1.575 -35.243 1.00 83.00 180 THR A CA 1
ATOM 1432 C C . THR A 1 180 ? 15.783 2.816 -35.719 1.00 83.00 180 THR A C 1
ATOM 1434 O O . THR A 1 180 ? 16.121 2.903 -36.893 1.00 83.00 180 THR A O 1
ATOM 1437 N N . GLU A 1 181 ? 16.181 3.695 -34.794 1.00 84.19 181 GLU A N 1
ATOM 1438 C CA . GLU A 1 181 ? 16.981 4.897 -35.069 1.00 84.19 181 GLU A CA 1
ATOM 1439 C C . GLU A 1 181 ? 18.294 4.534 -35.772 1.00 84.19 181 GLU A C 1
ATOM 1441 O O . GLU A 1 181 ? 18.631 5.120 -36.790 1.00 84.19 181 GLU A O 1
ATOM 1446 N N . ARG A 1 182 ? 18.998 3.481 -35.332 1.00 84.12 182 ARG A N 1
ATOM 1447 C CA . ARG A 1 182 ? 20.223 3.031 -36.017 1.00 84.12 182 ARG A CA 1
ATOM 1448 C C . ARG A 1 182 ? 19.975 2.451 -37.405 1.00 84.12 182 ARG A C 1
ATOM 1450 O O . ARG A 1 182 ? 20.863 2.534 -38.246 1.00 84.12 182 ARG A O 1
ATOM 1457 N N . GLN A 1 183 ? 18.841 1.796 -37.643 1.00 89.31 183 GLN A N 1
ATOM 1458 C CA . GLN A 1 183 ? 18.504 1.309 -38.983 1.00 89.31 183 GLN A CA 1
ATOM 1459 C C . GLN A 1 183 ? 18.228 2.482 -39.921 1.00 89.31 183 GLN A C 1
ATOM 1461 O O . GLN A 1 183 ? 18.786 2.505 -41.016 1.00 89.31 183 GLN A O 1
ATOM 1466 N N . GLU A 1 184 ? 17.457 3.466 -39.460 1.00 86.75 184 GLU A N 1
ATOM 1467 C CA . GLU A 1 184 ? 17.193 4.707 -40.192 1.00 86.75 184 GLU A CA 1
ATOM 1468 C C . GLU A 1 184 ? 18.489 5.502 -40.436 1.00 86.75 184 GLU A C 1
ATOM 1470 O O . GLU A 1 184 ? 18.751 5.933 -41.560 1.00 86.75 184 GLU A O 1
ATOM 1475 N N . ASP A 1 185 ? 19.366 5.607 -39.434 1.00 88.94 185 ASP A N 1
ATOM 1476 C CA . ASP A 1 185 ? 20.677 6.253 -39.556 1.00 88.94 185 ASP A CA 1
ATOM 1477 C C . ASP A 1 185 ? 21.575 5.535 -40.570 1.00 88.94 185 ASP A C 1
ATOM 1479 O O . ASP A 1 185 ? 22.219 6.176 -41.403 1.00 88.94 185 ASP A O 1
ATOM 1483 N N . LEU A 1 186 ? 21.633 4.198 -40.530 1.00 86.38 186 LEU A N 1
ATOM 1484 C CA . LEU A 1 186 ? 22.420 3.410 -41.480 1.00 86.38 186 LEU A CA 1
ATOM 1485 C C . LEU A 1 186 ? 21.870 3.534 -42.901 1.00 86.38 186 LEU A C 1
ATOM 1487 O O . LEU A 1 186 ? 22.654 3.658 -43.842 1.00 86.38 186 LEU A O 1
ATOM 1491 N N . GLU A 1 187 ? 20.549 3.529 -43.069 1.00 91.06 187 GLU A N 1
ATOM 1492 C CA . GLU A 1 187 ? 19.911 3.759 -44.363 1.00 91.06 187 GLU A CA 1
ATOM 1493 C C . GLU A 1 187 ? 20.260 5.150 -44.903 1.00 91.06 187 GLU A C 1
ATOM 1495 O O . GLU A 1 187 ? 20.683 5.290 -46.056 1.00 91.06 187 GLU A O 1
ATOM 1500 N N . HIS A 1 188 ? 20.187 6.172 -44.051 1.00 90.25 188 HIS A N 1
ATOM 1501 C CA . HIS A 1 188 ? 20.564 7.528 -44.412 1.00 90.25 188 HIS A CA 1
ATOM 1502 C C . HIS A 1 188 ? 22.045 7.623 -44.813 1.00 90.25 188 HIS A C 1
ATOM 1504 O O . HIS A 1 188 ? 22.356 8.170 -45.874 1.00 90.25 188 HIS A O 1
ATOM 1510 N N . VAL A 1 189 ? 22.958 7.020 -44.044 1.00 92.12 189 VAL A N 1
ATOM 1511 C CA . VAL A 1 189 ? 24.395 6.964 -44.372 1.00 92.12 189 VAL A CA 1
ATOM 1512 C C . VAL A 1 189 ? 24.635 6.261 -45.708 1.00 92.12 189 VAL A C 1
ATOM 1514 O O . VAL A 1 189 ? 25.371 6.774 -46.553 1.00 92.12 189 VAL A O 1
ATOM 1517 N N . VAL A 1 190 ? 23.994 5.115 -45.945 1.00 92.00 190 VAL A N 1
ATOM 1518 C CA . VAL A 1 190 ? 24.100 4.393 -47.221 1.00 92.00 190 VAL A CA 1
ATOM 1519 C C . VAL A 1 190 ? 23.598 5.259 -48.377 1.00 92.00 190 VAL A C 1
ATOM 1521 O O . VAL A 1 190 ? 24.248 5.308 -49.423 1.00 92.00 190 VAL A O 1
ATOM 1524 N N . SER A 1 191 ? 22.494 5.985 -48.191 1.00 92.00 191 SER A N 1
ATOM 1525 C CA . SER A 1 191 ? 21.952 6.884 -49.213 1.00 92.00 191 SER A CA 1
ATOM 1526 C C . SER A 1 191 ? 22.921 8.020 -49.565 1.00 92.00 191 SER A C 1
ATOM 1528 O O . SER A 1 191 ? 23.090 8.337 -50.743 1.00 92.00 191 SER A O 1
ATOM 1530 N N . ILE A 1 192 ? 23.613 8.591 -48.572 1.00 94.75 192 ILE A N 1
ATOM 1531 C CA . ILE A 1 192 ? 24.631 9.628 -48.784 1.00 94.75 192 ILE A CA 1
ATOM 1532 C C . ILE A 1 192 ? 25.803 9.055 -49.576 1.00 94.75 192 ILE A C 1
ATOM 1534 O O . ILE A 1 192 ? 26.225 9.660 -50.556 1.00 94.75 192 ILE A O 1
ATOM 1538 N N . ILE A 1 193 ? 26.294 7.870 -49.206 1.00 94.31 193 ILE A N 1
ATOM 1539 C CA . ILE A 1 193 ? 27.402 7.215 -49.916 1.00 94.31 193 ILE A CA 1
ATOM 1540 C C . ILE A 1 193 ? 27.027 6.942 -51.377 1.00 94.31 193 ILE A C 1
ATOM 1542 O O . ILE A 1 193 ? 27.848 7.126 -52.275 1.00 94.31 193 ILE A O 1
ATOM 1546 N N . GLN A 1 194 ? 25.793 6.507 -51.634 1.00 92.44 194 GLN A N 1
ATOM 1547 C CA . GLN A 1 194 ? 25.315 6.282 -52.997 1.00 92.44 194 GLN A CA 1
ATOM 1548 C C . GLN A 1 194 ? 25.226 7.584 -53.796 1.00 92.44 194 GLN A C 1
ATOM 1550 O O . GLN A 1 194 ? 25.675 7.609 -54.941 1.00 92.44 194 GLN A O 1
ATOM 1555 N N . LYS A 1 195 ? 24.702 8.662 -53.197 1.00 94.50 195 LYS A N 1
ATOM 1556 C CA . LYS A 1 195 ? 24.673 9.990 -53.826 1.00 94.50 195 LYS A CA 1
ATOM 1557 C C . LYS A 1 195 ? 26.078 10.478 -54.153 1.00 94.50 195 LYS A C 1
ATOM 1559 O O . LYS A 1 195 ? 26.327 10.829 -55.298 1.00 94.50 195 LYS A O 1
ATOM 1564 N N . GLN A 1 196 ? 27.002 10.388 -53.199 1.00 94.94 196 GLN A N 1
ATOM 1565 C CA . GLN A 1 196 ? 28.392 10.788 -53.400 1.00 94.94 196 GLN A CA 1
ATOM 1566 C C . GLN A 1 196 ? 29.047 9.995 -54.537 1.00 94.94 196 GLN A C 1
ATOM 1568 O O . GLN A 1 196 ? 29.635 10.584 -55.432 1.00 94.94 196 GLN A O 1
ATOM 1573 N N . ARG A 1 197 ? 28.867 8.666 -54.587 1.00 93.88 197 ARG A N 1
ATOM 1574 C CA . ARG A 1 197 ? 29.371 7.865 -55.717 1.00 93.88 197 ARG A CA 1
ATOM 1575 C C . ARG A 1 197 ? 28.756 8.266 -57.056 1.00 93.88 197 ARG A C 1
ATOM 1577 O O . ARG A 1 197 ? 29.455 8.250 -58.063 1.00 93.88 197 ARG A O 1
ATOM 1584 N N . ALA A 1 198 ? 27.457 8.551 -57.097 1.00 95.62 198 ALA A N 1
ATOM 1585 C CA . ALA A 1 198 ? 26.790 8.964 -58.328 1.00 95.62 198 ALA A CA 1
ATOM 1586 C C . ALA A 1 198 ? 27.294 10.335 -58.807 1.00 95.62 198 ALA A C 1
ATOM 1588 O O . ALA A 1 198 ? 27.536 10.512 -59.999 1.00 95.62 198 ALA A O 1
ATOM 1589 N N . GLU A 1 199 ? 27.492 11.273 -57.881 1.00 96.19 199 GLU A N 1
ATOM 1590 C CA . GLU A 1 199 ? 28.087 12.585 -58.146 1.00 96.19 199 GLU A CA 1
ATOM 1591 C C . GLU A 1 199 ? 29.529 12.453 -58.648 1.00 96.19 199 GLU A C 1
ATOM 1593 O O . GLU A 1 199 ? 29.855 13.029 -59.684 1.00 96.19 199 GLU A O 1
ATOM 1598 N N . ASP A 1 200 ? 30.354 11.626 -57.998 1.00 96.31 200 ASP A N 1
ATOM 1599 C CA . ASP A 1 200 ? 31.732 11.354 -58.421 1.00 96.31 200 ASP A CA 1
ATOM 1600 C C . ASP A 1 200 ? 31.775 10.765 -59.841 1.00 96.31 200 ASP A C 1
ATOM 1602 O O . ASP A 1 200 ? 32.565 11.194 -60.682 1.00 96.31 200 ASP A O 1
ATOM 1606 N N . LEU A 1 201 ? 30.898 9.802 -60.152 1.00 94.88 201 LEU A N 1
ATOM 1607 C CA . LEU A 1 201 ? 30.810 9.212 -61.492 1.00 94.88 201 LEU A CA 1
ATOM 1608 C C . LEU A 1 201 ? 30.389 10.237 -62.549 1.00 94.88 201 LEU A C 1
ATOM 1610 O O . LEU A 1 201 ? 30.971 10.261 -63.634 1.00 94.88 201 LEU A O 1
ATOM 1614 N N . MET A 1 202 ? 29.411 11.092 -62.239 1.00 95.06 202 MET A N 1
ATOM 1615 C CA . MET A 1 202 ? 29.006 12.172 -63.142 1.00 95.06 202 MET A CA 1
ATOM 1616 C C . MET A 1 202 ? 30.128 13.193 -63.346 1.00 95.06 202 MET A C 1
ATOM 1618 O O . MET A 1 202 ? 30.341 13.651 -64.469 1.00 95.06 202 MET A O 1
ATOM 1622 N N . PHE A 1 203 ? 30.878 13.515 -62.292 1.00 95.69 203 PHE A N 1
ATOM 1623 C CA . PHE A 1 203 ? 32.036 14.395 -62.373 1.00 95.69 203 PHE A CA 1
ATOM 1624 C C . PHE A 1 203 ? 33.112 13.821 -63.305 1.00 95.69 203 PHE A C 1
ATOM 1626 O O . PHE A 1 203 ? 33.521 14.496 -64.250 1.00 95.69 203 PHE A O 1
ATOM 1633 N N . PHE A 1 204 ? 33.499 12.552 -63.125 1.00 94.25 204 PHE A N 1
ATOM 1634 C CA . PHE A 1 204 ? 34.470 11.898 -64.009 1.00 94.25 204 PHE A CA 1
ATOM 1635 C C . PHE A 1 204 ? 33.989 11.816 -65.458 1.00 94.25 204 PHE A C 1
ATOM 1637 O O . PHE A 1 204 ? 34.783 12.004 -66.378 1.00 94.25 204 PHE A O 1
ATOM 1644 N N . GLN A 1 205 ? 32.699 11.560 -65.684 1.00 95.88 205 GLN A N 1
ATOM 1645 C CA . GLN A 1 205 ? 32.135 11.571 -67.031 1.00 95.88 205 GLN A CA 1
ATOM 1646 C C . GLN A 1 205 ? 32.270 12.955 -67.679 1.00 95.88 205 GLN A C 1
ATOM 1648 O O . GLN A 1 205 ? 32.722 13.051 -68.818 1.00 95.88 205 GLN A O 1
ATOM 1653 N N . SER A 1 206 ? 31.957 14.022 -66.940 1.00 93.38 206 SER A N 1
ATOM 1654 C CA . SER A 1 206 ? 32.119 15.397 -67.418 1.00 93.38 206 SER A CA 1
ATOM 1655 C C . SER A 1 206 ? 33.580 15.735 -67.734 1.00 93.38 206 SER A C 1
ATOM 1657 O O . SER A 1 206 ? 33.848 16.357 -68.762 1.00 93.38 206 SER A O 1
ATOM 1659 N N . GLU A 1 207 ? 34.533 15.331 -66.887 1.00 95.19 207 GLU A N 1
ATOM 1660 C CA . GLU A 1 207 ? 35.963 15.542 -67.156 1.00 95.19 207 GLU A CA 1
ATOM 1661 C C . GLU A 1 207 ? 36.422 14.789 -68.411 1.00 95.19 207 GLU A C 1
ATOM 1663 O O . GLU A 1 207 ? 37.156 15.339 -69.236 1.00 95.19 207 GLU A O 1
ATOM 1668 N N . ILE A 1 208 ? 35.973 13.543 -68.593 1.00 96.12 208 ILE A N 1
ATOM 1669 C CA . ILE A 1 208 ? 36.284 12.750 -69.787 1.00 96.12 208 ILE A CA 1
ATOM 1670 C C . ILE A 1 208 ? 35.716 13.423 -71.039 1.00 96.12 208 ILE A C 1
ATOM 1672 O O . ILE A 1 208 ? 36.442 13.565 -72.025 1.00 96.12 208 ILE A O 1
ATOM 1676 N N . ASP A 1 209 ? 34.460 13.864 -71.010 1.00 93.81 209 ASP A N 1
ATOM 1677 C CA . ASP A 1 209 ? 33.819 14.538 -72.142 1.00 93.81 209 ASP A CA 1
ATOM 1678 C C . ASP A 1 209 ? 34.536 15.853 -72.491 1.00 93.81 209 ASP A C 1
ATOM 1680 O O . ASP A 1 209 ? 34.790 16.142 -73.667 1.00 93.81 209 ASP A O 1
ATOM 1684 N N . GLU A 1 210 ? 34.956 16.627 -71.485 1.00 94.19 210 GLU A N 1
ATOM 1685 C CA . GLU A 1 210 ? 35.751 17.841 -71.687 1.00 94.19 210 GLU A CA 1
ATOM 1686 C C . GLU A 1 210 ? 37.123 17.528 -72.307 1.00 94.19 210 GLU A C 1
ATOM 1688 O O . GLU A 1 210 ? 37.555 18.204 -73.250 1.00 94.19 210 GLU A O 1
ATOM 1693 N N . LEU A 1 211 ? 37.816 16.492 -71.823 1.00 93.12 211 LEU A N 1
ATOM 1694 C CA . LEU A 1 211 ? 39.094 16.046 -72.383 1.00 93.12 211 LEU A CA 1
ATOM 1695 C C . LEU A 1 211 ? 38.942 15.572 -73.831 1.00 93.12 211 LEU A C 1
ATOM 1697 O O . LEU A 1 211 ? 39.758 15.938 -74.682 1.00 93.12 211 LEU A O 1
ATOM 1701 N N . GLN A 1 212 ? 37.888 14.815 -74.140 1.00 92.31 212 GLN A N 1
ATOM 1702 C CA . GLN A 1 212 ? 37.578 14.385 -75.504 1.00 92.31 212 GLN A CA 1
ATOM 1703 C C . GLN A 1 212 ? 37.301 15.578 -76.417 1.00 92.31 212 GLN A C 1
ATOM 1705 O O . GLN A 1 212 ? 37.821 15.633 -77.535 1.00 92.31 212 GLN A O 1
ATOM 1710 N N . TYR A 1 213 ? 36.535 16.562 -75.944 1.00 92.94 213 TYR A N 1
ATOM 1711 C CA . TYR A 1 213 ? 36.278 17.788 -76.689 1.00 92.94 213 TYR A CA 1
ATOM 1712 C C . TYR A 1 213 ? 37.573 18.564 -76.964 1.00 92.94 213 TYR A C 1
ATOM 1714 O O . TYR A 1 213 ? 37.854 18.904 -78.118 1.00 92.94 213 TYR A O 1
ATOM 1722 N N . LYS A 1 214 ? 38.413 18.784 -75.942 1.00 92.88 214 LYS A N 1
ATOM 1723 C CA . LYS A 1 214 ? 39.726 19.439 -76.090 1.00 92.88 214 LYS A CA 1
ATOM 1724 C C . LYS A 1 214 ? 40.621 18.692 -77.077 1.00 92.88 214 LYS A C 1
ATOM 1726 O O . LYS A 1 214 ? 41.242 19.325 -77.932 1.00 92.88 214 LYS A O 1
ATOM 1731 N N . LEU A 1 215 ? 40.663 17.361 -77.006 1.00 89.88 215 LEU A N 1
ATOM 1732 C CA . LEU A 1 215 ? 41.442 16.524 -77.918 1.00 89.88 215 LEU A CA 1
ATOM 1733 C C . LEU A 1 215 ? 40.917 16.614 -79.355 1.00 89.88 215 LEU A C 1
ATOM 1735 O O . LEU A 1 215 ? 41.708 16.781 -80.284 1.00 89.88 215 LEU A O 1
ATOM 1739 N N . LYS A 1 216 ? 39.595 16.595 -79.549 1.00 90.75 216 LYS A N 1
ATOM 1740 C CA . LYS A 1 216 ? 38.962 16.786 -80.859 1.00 90.75 216 LYS A CA 1
ATOM 1741 C C . LYS A 1 216 ? 39.309 18.153 -81.446 1.00 90.75 216 LYS A C 1
ATOM 1743 O O . LYS A 1 216 ? 39.781 18.218 -82.578 1.00 90.75 216 LYS A O 1
ATOM 1748 N N . VAL A 1 217 ? 39.168 19.235 -80.680 1.00 90.88 217 VAL A N 1
ATOM 1749 C CA . VAL A 1 217 ? 39.538 20.592 -81.121 1.00 90.88 217 VAL A CA 1
ATOM 1750 C C . VAL A 1 217 ? 41.032 20.686 -81.448 1.00 90.88 217 VAL A C 1
ATOM 1752 O O . VAL A 1 217 ? 41.398 21.235 -82.487 1.00 90.88 217 VAL A O 1
ATOM 1755 N N . ALA A 1 218 ? 41.906 20.115 -80.616 1.00 85.06 218 ALA A N 1
ATOM 1756 C CA . ALA A 1 218 ? 43.344 20.078 -80.876 1.00 85.06 218 ALA A CA 1
ATOM 1757 C C . ALA A 1 218 ? 43.686 19.279 -82.146 1.00 85.06 218 ALA A C 1
ATOM 1759 O O . ALA A 1 218 ? 44.533 19.711 -82.928 1.00 85.06 218 ALA A O 1
ATOM 1760 N N . SER A 1 219 ? 43.008 18.151 -82.385 1.00 84.69 219 SER A N 1
ATOM 1761 C CA . SER A 1 219 ? 43.175 17.343 -83.598 1.00 84.69 219 SER A CA 1
ATOM 1762 C C . SER A 1 219 ? 42.725 18.090 -84.856 1.00 84.69 219 SER A C 1
ATOM 1764 O O . SER A 1 219 ? 43.444 18.084 -85.851 1.00 84.69 219 SER A O 1
ATOM 1766 N N . LEU A 1 220 ? 41.610 18.829 -84.791 1.00 82.19 220 LEU A N 1
ATOM 1767 C CA . LEU A 1 220 ? 41.132 19.678 -85.885 1.00 82.19 220 LEU A CA 1
ATOM 1768 C C . LEU A 1 220 ? 42.096 20.835 -86.156 1.00 82.19 220 LEU A C 1
ATOM 1770 O O . LEU A 1 220 ? 42.415 21.117 -87.306 1.00 82.19 220 LEU A O 1
ATOM 1774 N N . ARG A 1 221 ? 42.621 21.479 -85.105 1.00 76.81 221 ARG A N 1
ATOM 1775 C CA . ARG A 1 221 ? 43.613 22.555 -85.244 1.00 76.81 221 ARG A CA 1
ATOM 1776 C C . ARG A 1 221 ? 44.924 22.047 -85.848 1.00 76.81 221 ARG A C 1
ATOM 1778 O O . ARG A 1 221 ? 45.519 22.749 -86.657 1.00 76.81 221 ARG A O 1
ATOM 1785 N N . ARG A 1 222 ? 45.360 20.835 -85.485 1.00 74.31 222 ARG A N 1
ATOM 1786 C CA . ARG A 1 222 ? 46.539 20.181 -86.073 1.00 74.31 222 ARG A CA 1
ATOM 1787 C C . ARG A 1 222 ? 46.302 19.783 -87.533 1.00 74.31 222 ARG A C 1
ATOM 1789 O O . ARG A 1 222 ? 47.176 20.022 -88.356 1.00 74.31 222 ARG A O 1
ATOM 1796 N N . GLY A 1 223 ? 45.125 19.246 -87.859 1.00 70.19 223 GLY A N 1
ATOM 1797 C CA . GLY A 1 223 ? 44.730 18.941 -89.238 1.00 70.19 223 GLY A CA 1
ATOM 1798 C C . GLY A 1 223 ? 44.703 20.188 -90.123 1.00 70.19 223 GLY A C 1
ATOM 1799 O O . GLY A 1 223 ? 45.288 20.180 -91.199 1.00 70.19 223 GLY A O 1
ATOM 1800 N N . ASN A 1 224 ? 44.137 21.293 -89.622 1.00 62.41 224 ASN A N 1
ATOM 1801 C CA . ASN A 1 224 ? 44.134 22.573 -90.334 1.00 62.41 224 ASN A CA 1
ATOM 1802 C C . ASN A 1 224 ? 45.537 23.179 -90.506 1.00 62.41 224 ASN A C 1
ATOM 1804 O O . ASN A 1 224 ? 45.768 23.877 -91.489 1.00 62.41 224 ASN A O 1
ATOM 1808 N N . ALA A 1 225 ? 46.460 22.948 -89.563 1.00 59.81 225 ALA A N 1
ATOM 1809 C CA . ALA A 1 225 ? 47.852 23.380 -89.696 1.00 59.81 225 ALA A CA 1
ATOM 1810 C C . ALA A 1 225 ? 48.582 22.602 -90.806 1.00 59.81 225 ALA A C 1
ATOM 1812 O O . ALA A 1 225 ? 49.224 23.230 -91.637 1.00 59.81 225 ALA A O 1
ATOM 1813 N N . MET A 1 226 ? 48.393 21.278 -90.893 1.00 58.03 226 MET A N 1
ATOM 1814 C CA . MET A 1 226 ? 48.943 20.466 -91.992 1.00 58.03 226 MET A CA 1
ATOM 1815 C C . MET A 1 226 ? 48.385 20.875 -93.362 1.00 58.03 226 MET A C 1
ATOM 1817 O O . MET A 1 226 ? 49.155 21.093 -94.287 1.00 58.03 226 MET A O 1
ATOM 1821 N N . THR A 1 227 ? 47.071 21.089 -93.496 1.00 58.31 227 THR A N 1
ATOM 1822 C CA . THR A 1 227 ? 46.486 21.540 -94.778 1.00 58.31 227 THR A CA 1
ATOM 1823 C C . THR A 1 227 ? 46.884 22.963 -95.171 1.00 58.31 227 THR A C 1
ATOM 1825 O O . THR A 1 227 ? 46.781 23.330 -96.339 1.00 58.31 227 THR A O 1
ATOM 1828 N N . ARG A 1 228 ? 47.292 23.793 -94.204 1.00 57.31 228 ARG A N 1
ATOM 1829 C CA . ARG A 1 228 ? 47.735 25.166 -94.458 1.00 57.31 228 ARG A CA 1
ATOM 1830 C C . ARG A 1 228 ? 49.212 25.211 -94.854 1.00 57.31 228 ARG A C 1
ATOM 1832 O O . ARG A 1 228 ? 49.541 25.999 -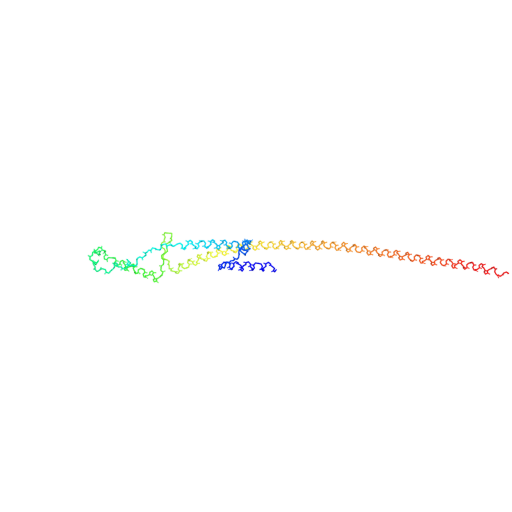95.731 1.00 57.31 228 ARG A O 1
ATOM 1839 N N . ASP A 1 229 ? 50.055 24.343 -94.296 1.00 55.47 229 ASP A N 1
ATOM 1840 C CA . ASP A 1 229 ? 51.434 24.164 -94.772 1.00 55.47 229 ASP A CA 1
ATOM 1841 C C . ASP A 1 229 ? 51.470 23.569 -96.195 1.00 55.47 229 ASP A C 1
ATOM 1843 O O . ASP A 1 229 ? 52.239 24.049 -97.026 1.00 55.47 229 ASP A O 1
ATOM 1847 N N . ASP A 1 230 ? 50.558 22.649 -96.539 1.00 53.94 230 ASP A N 1
ATOM 1848 C CA . ASP A 1 230 ? 50.428 22.130 -97.914 1.00 53.94 230 ASP A CA 1
ATOM 1849 C C . ASP A 1 230 ? 49.929 23.189 -98.926 1.00 53.94 230 ASP A C 1
ATOM 1851 O O . ASP A 1 230 ? 50.260 23.121 -100.109 1.00 53.94 230 ASP A O 1
ATOM 1855 N N . GLN A 1 231 ? 49.158 24.199 -98.494 1.00 52.72 231 GLN A N 1
ATOM 1856 C CA . GLN A 1 231 ? 48.726 25.308 -99.364 1.00 52.72 231 GLN A CA 1
ATOM 1857 C C . GLN A 1 231 ? 49.773 26.419 -99.513 1.00 52.72 231 GLN A C 1
ATOM 1859 O O . GLN A 1 231 ? 49.803 27.071 -100.555 1.00 52.72 231 GLN A O 1
ATOM 1864 N N . VAL A 1 232 ? 50.631 26.648 -98.513 1.00 55.12 232 VAL A N 1
ATOM 1865 C CA . VAL A 1 232 ? 51.744 27.609 -98.635 1.00 55.12 232 VAL A CA 1
ATOM 1866 C C . VAL A 1 232 ? 52.880 27.020 -99.480 1.00 55.12 232 VAL A C 1
ATOM 1868 O O . VAL A 1 232 ? 53.478 27.749 -100.263 1.00 55.12 232 VAL A O 1
ATOM 1871 N N . ALA A 1 233 ? 53.109 25.704 -99.428 1.00 53.59 233 ALA A N 1
ATOM 1872 C CA . ALA A 1 233 ? 54.092 25.029 -100.281 1.00 53.59 233 ALA A CA 1
ATOM 1873 C C . ALA A 1 233 ? 53.706 24.964 -101.778 1.00 53.59 233 ALA A C 1
ATOM 1875 O O . ALA A 1 233 ? 54.567 24.702 -102.611 1.00 53.59 233 ALA A O 1
ATOM 1876 N N . GLY A 1 234 ? 52.438 25.207 -102.138 1.00 53.94 234 GLY A N 1
ATOM 1877 C CA . GLY A 1 234 ? 51.951 25.217 -103.528 1.00 53.94 234 GLY A CA 1
ATOM 1878 C C . GLY A 1 234 ? 51.777 26.606 -104.160 1.00 53.94 234 GLY A C 1
ATOM 1879 O O . GLY A 1 234 ? 51.249 26.694 -105.264 1.00 53.94 234 GLY A O 1
ATOM 1880 N N . ALA A 1 235 ? 52.158 27.686 -103.468 1.00 49.53 235 ALA A N 1
ATOM 1881 C CA . ALA A 1 235 ? 51.999 29.070 -103.936 1.00 49.53 235 ALA A CA 1
ATOM 1882 C C . ALA A 1 235 ? 53.335 29.784 -104.246 1.00 49.53 235 ALA A C 1
ATOM 1884 O O . ALA A 1 235 ? 53.329 30.988 -104.500 1.00 49.53 235 ALA A O 1
ATOM 1885 N N . GLU A 1 236 ? 54.458 29.056 -104.236 1.00 49.53 236 GLU A N 1
ATOM 1886 C CA . GLU A 1 236 ? 55.805 29.554 -104.577 1.00 49.53 236 GLU A CA 1
ATOM 1887 C C . GLU A 1 236 ? 56.422 28.872 -105.827 1.00 49.53 236 GLU A C 1
ATOM 1889 O O . GLU A 1 236 ? 57.641 28.732 -105.908 1.00 49.53 236 GLU A O 1
ATOM 1894 N N . GLU A 1 237 ? 55.610 28.480 -106.820 1.00 42.34 237 GLU A N 1
ATOM 1895 C CA . GLU A 1 237 ? 56.082 28.209 -108.201 1.00 42.34 237 GLU A CA 1
ATOM 1896 C C . GLU A 1 237 ? 55.710 29.339 -109.172 1.00 42.34 237 GLU A C 1
ATOM 1898 O O . GLU A 1 237 ? 54.537 29.783 -109.158 1.00 42.34 237 GLU A O 1
#

Foldseek 3Di:
DVVVVLVVVLVVLLVCVLVPHDDDPVNVVVNCVDPVSVVVVVVSVVVVVVVVVVVPDPPDPPDDPPVPPPPPPDPPVPPPDPPPDDPCVVVVVVVVVVVVVVCVVQVFDFDDDDPDTDGDGPVRVVVVVVVVVVVVVVVVVVVVVVVVVVVVVVVVVVVVVVVVVVVVVVVVVCVVVVVVVVVVVVVVVVVVVVVVVVVVVVVVVVVVVVVVVVVVVVVVVVVVVVVVVVVVVPPPD

Organism: NCBI:txid555083

Secondary structure (DSSP, 8-state):
-HHHHHHHHHHHHHHHHHTT----HHHHHHHHTSHHHHHHHHHHHHHHHHHHHTSS--------SGGGTTTS--GGGGGTS-SSS-TTHHHHHHHHHHHHHHHHHTTEEEEEETTEEEEEEHHHHHHHHHHHHHHHHHHHHHHHHHHHHHHHHHHHHHHHHHHHHHHHHHHHHHHHHHHHHHHHHHHHHHHHHHHHHHHHHHHHHHHHHHHHHHHHHHHHHHHHHHHHHHHHTTS--

Radius of gyration: 57.79 Å; Cα contacts (8 Å, |Δi|>4): 41; chains: 1; bounding box: 113×49×178 Å

Solvent-accessible surface area (backbone atoms only — not comparable to full-atom values): 13710 Å² total; per-residue (Å²): 120,68,67,61,56,52,52,53,52,49,49,53,51,50,56,42,44,76,70,70,47,87,70,56,75,70,58,50,52,59,45,57,71,35,74,74,52,36,54,55,51,51,52,52,51,54,50,53,55,53,56,54,66,69,67,56,79,76,82,71,79,87,77,70,72,66,78,76,67,65,87,79,77,62,86,78,68,84,78,77,84,72,94,79,68,65,87,58,53,62,59,48,50,50,51,50,51,50,50,52,49,51,34,61,77,61,44,52,46,83,47,84,50,96,96,42,83,45,83,36,43,58,67,55,52,52,48,52,52,49,49,54,51,51,51,52,49,50,52,53,49,51,50,52,51,52,53,49,51,53,51,49,52,52,51,51,52,50,50,52,52,50,51,53,51,51,52,51,50,51,50,49,48,52,51,52,48,51,52,50,53,48,50,55,50,49,52,51,52,52,50,50,53,52,51,51,52,53,52,53,51,52,49,53,51,52,52,50,51,51,51,52,50,52,50,50,53,51,51,51,54,51,50,53,47,54,58,46,54,60,53,59,72,68,70,79,125

Sequence (237 aa):
MQHDKKSQALEALFVAWSNGKTLSPLEFERLNSSAEYKEKIELINALSASGRAFDESIEVPSWDRASTFSGHNSEDSRKGVFSWWPQGMSAFAMSVSLVICTMFVFDLKLQWQEGSVKLLTATEQKQQWQQEQTQKLQQQMNTLINENRAQLTLAIKQLEANQTESTVSLANYLIESGRTERQEDLEHVVSIIQKQRAEDLMFFQSEIDELQYKLKVASLRRGNAMTRDDQVAGAEE

Mean predicted aligned error: 22.55 Å

pLDDT: mean 75.56, std 14.0, range [42.34, 96.31]